Protein AF-A0A9J6A6A1-F1 (afdb_monomer)

Mean predicted aligned error: 19.45 Å

Foldseek 3Di:
DDDDDDDDDDDDDDDDDDDDDPPPPPQPPQQADQAPVPRDTRDYVVPDPDDDDDDPDDDDDDDDDPPPPPDPPDDDPDPDPPPDDDDPDPDDPPPVPVQQQQPEDEDQPDPAWEHQDPVQFPFKDFDPDFDWDQGPVRDIFTFGMFGWGWHDFPNDIDIGHGYTHTHPDRHTYDHQVSLVVVVWHWDDDPVGIDIGD

Radius of gyration: 28.69 Å; Cα contacts (8 Å, |Δi|>4): 244; chains: 1; bounding box: 65×90×51 Å

Secondary structure (DSSP, 8-state):
---PPP---------------------STTTTPBPTTT--BS--GGG-------SS----------------S--------------------------GGG-EEEESS-SS-EES-GGGEEEEEE--S--EEE-TT--EEE--EEEEEEEEETTEEEEEEEEEE-TT--SEEEEHHHHHHTT-EEEE-SS-EEEE-

Sequence (197 aa):
MVFEPGKLNEDDPEEGTNRRKATGNSSQGYKSIRCHRCGKLGHIQRYCRVKISKTNAACEDEQDDEPKWEHCFTTEDVEIKENATFELAPHKSHINCVDFKDEWIIDSGCTHHVTGDDSLFSVLRQHKGERVIVTADNSTYPVMKEGVVEIGINDTNIKLNDVYHVPGLKKNLVSVSQITNSGKYVLFGPDDVKVHG

Organism: Solanum commersonii (NCBI:txid4109)

pLDDT: mean 71.21, std 24.93, range [27.52, 98.25]

Solvent-accessible surface area (backbone atoms only — not comparable to full-atom values): 13362 Å² total; per-residue (Å²): 139,90,84,84,86,82,82,90,83,91,90,84,88,84,89,84,81,94,78,94,75,87,80,77,80,72,73,73,75,34,62,78,36,60,11,84,75,78,68,46,61,56,39,48,54,94,69,59,85,77,82,75,78,84,76,92,64,92,83,85,77,97,68,99,63,87,76,81,76,76,73,86,85,73,89,76,90,76,81,76,78,90,77,75,82,89,67,99,63,98,64,80,77,80,67,80,74,77,78,48,79,83,45,70,43,84,29,77,86,38,86,49,31,37,29,36,59,77,83,60,44,83,41,78,42,76,44,89,62,96,47,68,50,72,49,96,86,68,50,75,38,58,41,55,26,33,27,28,32,71,45,79,50,88,96,38,81,44,80,42,70,72,26,33,32,25,76,83,46,80,59,26,35,38,14,47,59,55,46,41,75,71,70,28,47,79,46,81,55,99,88,49,68,48,76,50,119

InterPro domains:
  IPR001878 Zinc finger, CCHC-type [PS50158] (34-49)
  IPR036875 Zinc finger, CCHC-type superfamily [SSF57756] (17-55)
  IPR054722 Retrovirus-related Pol polyprotein from transposon TNT 1-94-like, beta-barrel domain [PF22936] (104-183)

Structure (mmCIF, N/CA/C/O backbone):
data_AF-A0A9J6A6A1-F1
#
_entry.id   AF-A0A9J6A6A1-F1
#
loop_
_atom_site.group_PDB
_atom_site.id
_atom_site.type_symbol
_atom_site.label_atom_id
_atom_site.label_alt_id
_atom_site.label_comp_id
_atom_site.label_asym_id
_atom_site.label_entity_id
_atom_site.label_seq_id
_atom_site.pdbx_PDB_ins_code
_atom_site.Cartn_x
_atom_site.Cartn_y
_atom_site.Cartn_z
_atom_site.occupancy
_atom_site.B_iso_or_equiv
_atom_site.auth_seq_id
_atom_site.auth_comp_id
_atom_site.auth_asym_id
_atom_site.auth_atom_id
_atom_site.pdbx_PDB_model_num
ATOM 1 N N . MET A 1 1 ? -22.737 -62.626 5.513 1.00 36.78 1 MET A N 1
ATOM 2 C CA . MET A 1 1 ? -23.226 -63.336 4.313 1.00 36.78 1 MET A CA 1
ATOM 3 C C . MET A 1 1 ? -22.102 -63.326 3.301 1.00 36.78 1 MET A C 1
ATOM 5 O O . MET A 1 1 ? -21.466 -62.298 3.125 1.00 36.78 1 MET A O 1
ATOM 9 N N . VAL A 1 2 ? -21.794 -64.510 2.793 1.00 27.52 2 VAL A N 1
ATOM 10 C CA . VAL A 1 2 ? -20.629 -64.862 1.977 1.00 27.52 2 VAL A CA 1
ATOM 11 C C . VAL A 1 2 ? -20.883 -64.449 0.532 1.00 27.52 2 VAL A C 1
ATOM 13 O O . VAL A 1 2 ? -21.982 -64.718 0.070 1.00 27.52 2 VAL A O 1
ATOM 16 N N . PHE A 1 3 ? -19.890 -63.894 -0.168 1.00 29.20 3 PHE A N 1
ATOM 17 C CA . PHE A 1 3 ? -19.695 -64.116 -1.607 1.00 29.20 3 PHE A CA 1
ATOM 18 C C . PHE A 1 3 ? -18.202 -63.971 -1.942 1.00 29.20 3 PHE A C 1
ATOM 20 O O . PHE A 1 3 ? -17.646 -62.876 -1.891 1.00 29.20 3 PHE A O 1
ATOM 27 N N . GLU A 1 4 ? -17.565 -65.101 -2.249 1.00 30.95 4 GLU A N 1
ATOM 28 C CA . GLU A 1 4 ? -16.281 -65.183 -2.953 1.00 30.95 4 GLU A CA 1
ATOM 29 C C . GLU A 1 4 ? -16.511 -65.035 -4.470 1.00 30.95 4 GLU A C 1
ATOM 31 O O . GLU A 1 4 ? -17.514 -65.553 -4.973 1.00 30.95 4 GLU A O 1
ATOM 36 N N . PRO A 1 5 ? -15.595 -64.414 -5.232 1.00 37.41 5 PRO A N 1
ATOM 37 C CA . PRO A 1 5 ? -15.539 -64.561 -6.681 1.00 37.41 5 PRO A CA 1
ATOM 38 C C . PRO A 1 5 ? -14.559 -65.670 -7.101 1.00 37.41 5 PRO A C 1
ATOM 40 O O . PRO A 1 5 ? -13.429 -65.761 -6.620 1.00 37.41 5 PRO A O 1
ATOM 43 N N . GLY A 1 6 ? -15.014 -66.512 -8.031 1.00 32.81 6 GLY A N 1
ATOM 44 C CA . GLY A 1 6 ? -14.263 -67.620 -8.611 1.00 32.81 6 GLY A CA 1
ATOM 45 C C . GLY A 1 6 ? -13.357 -67.235 -9.790 1.00 32.81 6 GLY A C 1
ATOM 46 O O . GLY A 1 6 ? -13.758 -66.493 -10.676 1.00 32.81 6 GLY A O 1
ATOM 47 N N . LYS A 1 7 ? -12.158 -67.831 -9.744 1.00 34.47 7 LYS A N 1
ATOM 48 C CA . LYS A 1 7 ? -11.300 -68.453 -10.779 1.00 34.47 7 LYS A CA 1
ATOM 49 C C . LYS A 1 7 ? -10.951 -67.762 -12.119 1.00 34.47 7 LYS A C 1
ATOM 51 O O . LYS A 1 7 ? -11.787 -67.497 -12.972 1.00 34.47 7 LYS A O 1
ATOM 56 N N . LEU A 1 8 ? -9.622 -67.681 -12.255 1.00 30.41 8 LEU A N 1
ATOM 57 C CA . LEU A 1 8 ? -8.681 -67.654 -13.387 1.00 30.41 8 LEU A CA 1
ATOM 58 C C . LEU A 1 8 ? -9.033 -68.515 -14.620 1.00 30.41 8 LEU A C 1
ATOM 60 O O . LEU A 1 8 ? -9.599 -69.598 -14.469 1.00 30.41 8 LEU A O 1
ATOM 64 N N . ASN A 1 9 ? -8.603 -68.053 -15.805 1.00 31.33 9 ASN A N 1
ATOM 65 C CA . ASN A 1 9 ? -7.524 -68.631 -16.646 1.00 31.33 9 ASN A CA 1
ATOM 66 C C . ASN A 1 9 ? -7.238 -67.654 -17.817 1.00 31.33 9 ASN A C 1
ATOM 68 O O . ASN A 1 9 ? -8.180 -67.112 -18.387 1.00 31.33 9 ASN A O 1
ATOM 72 N N . GLU A 1 10 ? -6.015 -67.122 -17.927 1.00 36.53 10 GLU A N 1
ATOM 73 C CA . GLU A 1 10 ? -4.885 -67.569 -18.780 1.00 36.53 10 GLU A CA 1
ATOM 74 C C . GLU A 1 10 ? -5.080 -67.262 -20.271 1.00 36.53 10 GLU A C 1
ATOM 76 O O . GLU A 1 10 ? -5.926 -67.879 -20.900 1.00 36.53 10 GLU A O 1
ATOM 81 N N . ASP A 1 11 ? -4.289 -66.306 -20.785 1.00 32.03 11 ASP A N 1
ATOM 82 C CA . ASP A 1 11 ? -3.646 -66.320 -22.113 1.00 32.03 11 ASP A CA 1
ATOM 83 C C . ASP A 1 11 ? -2.677 -65.108 -22.229 1.00 32.03 11 ASP A C 1
ATOM 85 O O . ASP A 1 11 ? -3.091 -63.975 -22.463 1.00 32.03 11 ASP A O 1
ATOM 89 N N . ASP A 1 12 ? -1.379 -65.371 -22.040 1.00 32.62 12 ASP A N 1
ATOM 90 C CA . ASP A 1 12 ? -0.199 -64.615 -22.524 1.00 32.62 12 ASP A CA 1
ATOM 91 C C . ASP A 1 12 ? 0.599 -65.625 -23.389 1.00 32.62 12 ASP A C 1
ATOM 93 O O . ASP A 1 12 ? 0.512 -66.820 -23.076 1.00 32.62 12 ASP A O 1
ATOM 97 N N . PRO A 1 13 ? 1.373 -65.256 -24.442 1.00 46.53 13 PRO A N 1
ATOM 98 C CA . PRO A 1 13 ? 2.483 -64.278 -24.394 1.00 46.53 13 PRO A CA 1
ATOM 99 C C . PRO A 1 13 ? 2.599 -63.447 -25.719 1.00 46.53 13 PRO A C 1
ATOM 101 O O . PRO A 1 13 ? 1.728 -63.539 -26.574 1.00 46.53 13 PRO A O 1
ATOM 104 N N . GLU A 1 14 ? 3.563 -62.574 -26.045 1.00 37.09 14 GLU A N 1
ATOM 105 C CA . GLU A 1 14 ? 4.974 -62.402 -25.680 1.00 37.09 14 GLU A CA 1
ATOM 106 C C . GLU A 1 14 ? 5.483 -60.988 -26.105 1.00 37.09 14 GLU A C 1
ATOM 108 O O . GLU A 1 14 ? 4.817 -60.237 -26.817 1.00 37.09 14 GLU A O 1
ATOM 113 N N . GLU A 1 15 ? 6.686 -60.660 -25.632 1.00 33.69 15 GLU A N 1
ATOM 114 C CA . GLU A 1 15 ? 7.473 -59.414 -25.563 1.00 33.69 15 GLU A CA 1
ATOM 115 C C . GLU A 1 15 ? 7.519 -58.398 -26.732 1.00 33.69 15 GLU A C 1
ATOM 117 O O . GLU A 1 15 ? 7.531 -58.730 -27.915 1.00 33.69 15 GLU A O 1
ATOM 122 N N . GLY A 1 16 ? 7.749 -57.116 -26.380 1.00 30.62 16 GLY A N 1
ATOM 123 C CA . GLY A 1 16 ? 8.111 -56.082 -27.361 1.00 30.62 16 GLY A CA 1
ATOM 124 C C . GLY A 1 16 ? 8.437 -54.672 -26.836 1.00 30.62 16 GLY A C 1
ATOM 125 O O . GLY A 1 16 ? 7.789 -53.707 -27.210 1.00 30.62 16 GLY A O 1
ATOM 126 N N . THR A 1 17 ? 9.496 -54.534 -26.034 1.00 36.72 17 THR A N 1
ATOM 127 C CA . THR A 1 17 ? 10.365 -53.339 -25.871 1.00 36.72 17 THR A CA 1
ATOM 128 C C . THR A 1 17 ? 9.788 -51.952 -25.494 1.00 36.72 17 THR A C 1
ATOM 130 O O . THR A 1 17 ? 9.062 -51.266 -26.206 1.00 36.72 17 THR A O 1
ATOM 133 N N . ASN A 1 18 ? 10.320 -51.479 -24.372 1.00 44.78 18 ASN A N 1
ATOM 134 C CA . ASN A 1 18 ? 10.298 -50.148 -23.775 1.00 44.78 18 ASN A CA 1
ATOM 135 C C . ASN A 1 18 ? 10.573 -48.981 -24.765 1.00 44.78 18 ASN A C 1
ATOM 137 O O . ASN A 1 18 ? 11.674 -48.867 -25.310 1.00 44.78 18 ASN A O 1
ATOM 141 N N . ARG A 1 19 ? 9.637 -48.027 -24.916 1.00 39.09 19 ARG A N 1
ATOM 142 C CA . ARG A 1 19 ? 9.962 -46.658 -25.370 1.00 39.09 19 ARG A CA 1
ATOM 143 C C . ARG A 1 19 ? 8.984 -45.614 -24.825 1.00 39.09 19 ARG A C 1
ATOM 145 O O . ARG A 1 19 ? 7.819 -45.542 -25.200 1.00 39.09 19 ARG A O 1
ATOM 152 N N . ARG A 1 20 ? 9.517 -44.757 -23.953 1.00 51.25 20 ARG A N 1
ATOM 153 C CA . ARG A 1 20 ? 8.885 -43.555 -23.394 1.00 51.25 20 ARG A CA 1
ATOM 154 C C . ARG A 1 20 ? 8.350 -42.641 -24.504 1.00 51.25 20 ARG A C 1
ATOM 156 O O . ARG A 1 20 ? 9.150 -42.117 -25.273 1.00 51.25 20 ARG A O 1
ATOM 163 N N . LYS A 1 21 ? 7.045 -42.353 -24.508 1.00 37.38 21 LYS A N 1
ATOM 164 C CA . LYS A 1 21 ? 6.470 -41.096 -25.024 1.00 37.38 21 LYS A CA 1
ATOM 165 C C . LYS A 1 21 ? 5.221 -40.741 -24.216 1.00 37.38 21 LYS A C 1
ATOM 167 O O . LYS A 1 21 ? 4.108 -41.098 -24.577 1.00 37.38 21 LYS A O 1
ATOM 172 N N . ALA A 1 22 ? 5.416 -40.008 -23.122 1.00 34.69 22 ALA A N 1
ATOM 173 C CA . ALA A 1 22 ? 4.333 -39.265 -22.495 1.00 34.69 22 ALA A CA 1
ATOM 174 C C . ALA A 1 22 ? 3.996 -38.065 -23.395 1.00 34.69 22 ALA A C 1
ATOM 176 O O . ALA A 1 22 ? 4.531 -36.972 -23.234 1.00 34.69 22 ALA A O 1
ATOM 177 N N . THR A 1 23 ? 3.138 -38.272 -24.392 1.00 42.00 23 THR A N 1
ATOM 178 C CA . THR A 1 23 ? 2.454 -37.175 -25.085 1.00 42.00 23 THR A CA 1
ATOM 179 C C . THR A 1 23 ? 1.315 -36.692 -24.193 1.00 42.00 23 THR A C 1
ATOM 181 O O . THR A 1 23 ? 0.159 -37.075 -24.364 1.00 42.00 23 THR A O 1
ATOM 184 N N . GLY A 1 24 ? 1.663 -35.881 -23.194 1.00 36.88 24 GLY A N 1
ATOM 185 C CA . GLY A 1 24 ? 0.707 -35.153 -22.366 1.00 36.88 24 GLY A CA 1
ATOM 186 C C . GLY A 1 24 ? 0.078 -34.027 -23.178 1.00 36.88 24 GLY A C 1
ATOM 187 O O . GLY A 1 24 ? 0.638 -32.943 -23.300 1.00 36.88 24 GLY A O 1
ATOM 188 N N . ASN A 1 25 ? -1.079 -34.311 -23.764 1.00 46.69 25 ASN A N 1
ATOM 189 C CA . ASN A 1 25 ? -1.920 -33.369 -24.487 1.00 46.69 25 ASN A CA 1
ATOM 190 C C . ASN A 1 25 ? -2.568 -32.387 -23.485 1.00 46.69 25 ASN A C 1
ATOM 192 O O . ASN A 1 25 ? -3.708 -32.572 -23.073 1.00 46.69 25 ASN A O 1
ATOM 196 N N . SER A 1 26 ? -1.847 -31.348 -23.054 1.00 47.69 26 SER A N 1
ATOM 197 C CA . SER A 1 26 ? -2.361 -30.301 -22.151 1.00 47.69 26 SER A CA 1
ATOM 198 C C . SER A 1 26 ? -3.089 -29.184 -22.911 1.00 47.69 26 SER A C 1
ATOM 200 O O . SER A 1 26 ? -2.917 -27.996 -22.655 1.00 47.69 26 SER A O 1
ATOM 202 N N . SER A 1 27 ? -3.947 -29.545 -23.865 1.00 54.75 27 SER A N 1
ATOM 203 C CA . SER A 1 27 ? -4.715 -28.576 -24.657 1.00 54.75 27 SER A CA 1
ATOM 204 C C . SER A 1 27 ? -5.963 -28.036 -23.940 1.00 54.75 27 SER A C 1
ATOM 206 O O . SER A 1 27 ? -6.652 -27.173 -24.483 1.00 54.75 27 SER A O 1
ATOM 208 N N . GLN A 1 28 ? -6.259 -28.478 -22.710 1.00 56.38 28 GLN A N 1
ATOM 209 C CA . GLN A 1 28 ? -7.418 -27.991 -21.949 1.00 56.38 28 GLN A CA 1
ATOM 210 C C . GLN A 1 28 ? -7.167 -26.645 -21.237 1.00 56.38 28 GLN A C 1
ATOM 212 O O . GLN A 1 28 ? -8.085 -25.834 -21.159 1.00 56.38 28 GLN A O 1
ATOM 217 N N . GLY A 1 29 ? -5.945 -26.377 -20.755 1.00 54.41 29 GLY A N 1
ATOM 218 C CA . GLY A 1 29 ? -5.655 -25.224 -19.880 1.00 54.41 29 GLY A CA 1
ATOM 219 C C . GLY A 1 29 ? -5.548 -23.870 -20.591 1.00 54.41 29 GLY A C 1
ATOM 220 O O . GLY A 1 29 ? -5.776 -22.827 -19.989 1.00 54.41 29 GLY A O 1
ATOM 221 N N . TYR A 1 30 ? -5.252 -23.870 -21.892 1.00 59.34 30 TYR A N 1
ATOM 222 C CA . TYR A 1 30 ? -5.059 -22.635 -22.659 1.00 59.34 30 TYR A CA 1
ATOM 223 C C . TYR A 1 30 ? -6.362 -22.088 -23.259 1.00 59.34 30 TYR A C 1
ATOM 225 O O . TYR A 1 30 ? -6.386 -20.961 -23.740 1.00 59.34 30 TYR A O 1
ATOM 233 N N . LYS A 1 31 ? -7.467 -22.844 -23.244 1.00 65.94 31 LYS A N 1
ATOM 234 C CA . LYS A 1 31 ? -8.703 -22.446 -23.947 1.00 65.94 31 LYS A CA 1
ATOM 235 C C . LYS A 1 31 ? -9.342 -21.173 -23.378 1.00 65.94 31 LYS A C 1
ATOM 237 O O . LYS A 1 31 ? -9.974 -20.442 -24.134 1.00 65.94 31 LYS A O 1
ATOM 242 N N . SER A 1 32 ? -9.150 -20.887 -22.089 1.00 76.06 32 SER A N 1
ATOM 243 C CA . SER A 1 32 ? -9.686 -19.698 -21.410 1.00 76.06 32 SER A CA 1
ATOM 244 C C . SER A 1 32 ? -8.658 -18.589 -21.173 1.00 76.06 32 SER A C 1
ATOM 246 O O . SER A 1 32 ? -9.044 -17.497 -20.759 1.00 76.06 32 SER A O 1
ATOM 248 N N . ILE A 1 33 ? -7.365 -18.819 -21.437 1.00 84.69 33 ILE A N 1
ATOM 249 C CA . ILE A 1 33 ? -6.345 -17.798 -21.178 1.00 84.69 33 ILE A CA 1
ATOM 250 C C . ILE A 1 33 ? -6.383 -16.728 -22.267 1.00 84.69 33 ILE A C 1
ATOM 252 O O . ILE A 1 33 ? -6.229 -17.027 -23.453 1.00 84.69 33 ILE A O 1
ATOM 256 N N . ARG A 1 34 ? -6.610 -15.477 -21.860 1.00 90.44 34 ARG A N 1
ATOM 257 C CA . ARG A 1 34 ? -6.600 -14.310 -22.744 1.00 90.44 34 ARG A CA 1
ATOM 258 C C . ARG A 1 34 ? -5.171 -13.811 -22.908 1.00 90.44 34 ARG A C 1
ATOM 260 O O . ARG A 1 34 ? -4.493 -13.519 -21.932 1.00 90.44 34 ARG A O 1
ATOM 267 N N . CYS A 1 35 ? -4.716 -13.669 -24.145 1.00 88.38 35 CYS A N 1
ATOM 268 C CA . CYS A 1 35 ? -3.420 -13.082 -24.445 1.00 88.38 35 CYS A CA 1
ATOM 269 C C . CYS A 1 35 ? -3.417 -11.588 -24.103 1.00 88.38 35 CYS A C 1
ATOM 271 O O . CYS A 1 35 ? -4.171 -10.822 -24.699 1.00 88.38 35 CYS A O 1
ATOM 273 N N . HIS A 1 36 ? -2.520 -11.152 -23.217 1.00 89.94 36 HIS A N 1
ATOM 274 C CA . HIS A 1 36 ? -2.407 -9.738 -22.832 1.00 89.94 36 HIS A CA 1
ATOM 275 C C . HIS A 1 36 ? -1.859 -8.849 -23.965 1.00 89.94 36 HIS A C 1
ATOM 277 O O . HIS A 1 36 ? -1.995 -7.635 -23.911 1.00 89.94 36 HIS A O 1
ATOM 283 N N . ARG A 1 37 ? -1.287 -9.448 -25.026 1.00 85.06 37 ARG A N 1
ATOM 284 C CA . ARG A 1 37 ? -0.803 -8.718 -26.211 1.00 85.06 37 ARG A CA 1
ATOM 285 C C . ARG A 1 37 ? -1.888 -8.472 -27.262 1.00 85.06 37 ARG A C 1
ATOM 287 O O . ARG A 1 37 ? -1.921 -7.398 -27.839 1.00 85.06 37 ARG A O 1
ATOM 294 N N . CYS A 1 38 ? -2.722 -9.469 -27.580 1.00 87.94 38 CYS A N 1
ATOM 295 C CA . CYS A 1 38 ? -3.691 -9.366 -28.689 1.00 87.94 38 CYS A CA 1
ATOM 296 C C . CYS A 1 38 ? -5.160 -9.569 -28.293 1.00 87.94 38 CYS A C 1
ATOM 298 O O . CYS A 1 38 ? -6.031 -9.544 -29.158 1.00 87.94 38 CYS A O 1
ATOM 300 N N . GLY A 1 39 ? -5.446 -9.852 -27.021 1.00 84.06 39 GLY A N 1
ATOM 301 C CA . GLY A 1 39 ? -6.801 -10.068 -26.513 1.00 84.06 39 GLY A CA 1
ATOM 302 C C . GLY A 1 39 ? -7.464 -11.392 -26.918 1.00 84.06 39 GLY A C 1
ATOM 303 O O . GLY A 1 39 ? -8.558 -11.681 -26.438 1.00 84.06 39 GLY A O 1
ATOM 304 N N . LYS A 1 40 ? -6.835 -12.224 -27.762 1.00 87.94 40 LYS A N 1
ATOM 305 C CA . LYS A 1 40 ? -7.387 -13.527 -28.182 1.00 87.94 40 LYS A CA 1
ATOM 306 C C . LYS A 1 40 ? -7.134 -14.620 -27.140 1.00 87.94 40 LYS A C 1
ATOM 308 O O . LYS A 1 40 ? -6.122 -14.593 -26.442 1.00 87.94 40 LYS A O 1
ATOM 313 N N . LEU A 1 41 ? -8.043 -15.592 -27.071 1.00 88.69 41 LEU A N 1
ATOM 314 C CA . LEU A 1 41 ? -7.915 -16.772 -26.212 1.00 88.69 41 LEU A CA 1
ATOM 315 C C . LEU A 1 41 ? -6.952 -17.814 -26.816 1.00 88.69 41 LEU A C 1
ATOM 317 O O . LEU A 1 41 ? -6.612 -17.740 -28.001 1.00 88.69 41 LEU A O 1
ATOM 321 N N . GLY A 1 42 ? -6.518 -18.800 -26.029 1.00 85.38 42 GLY A N 1
ATOM 322 C CA . GLY A 1 42 ? -5.761 -19.954 -26.539 1.00 85.38 42 GLY A CA 1
ATOM 323 C C . GLY A 1 42 ? -4.240 -19.852 -26.413 1.00 85.38 42 GLY A C 1
ATOM 324 O O . GLY A 1 42 ? -3.550 -20.816 -26.732 1.00 85.38 42 GLY A O 1
ATOM 325 N N . HIS A 1 43 ? -3.699 -18.706 -25.987 1.00 89.81 43 HIS A N 1
ATOM 326 C CA . HIS A 1 43 ? -2.256 -18.486 -25.851 1.00 89.81 43 HIS A CA 1
ATOM 327 C C . HIS A 1 43 ? -1.940 -17.307 -24.919 1.00 89.81 43 HIS A C 1
ATOM 329 O O . HIS A 1 43 ? -2.762 -16.417 -24.718 1.00 89.81 43 HIS A O 1
ATOM 335 N N . ILE A 1 44 ? -0.716 -17.274 -24.389 1.00 88.12 44 ILE A N 1
ATOM 336 C CA . ILE A 1 44 ? -0.184 -16.147 -23.607 1.00 88.12 44 ILE A CA 1
ATOM 337 C C . ILE A 1 44 ? 0.676 -15.223 -24.472 1.00 88.12 44 ILE A C 1
ATOM 339 O O . ILE A 1 44 ? 1.082 -15.586 -25.575 1.00 88.12 44 ILE A O 1
ATOM 343 N N . GLN A 1 45 ? 1.014 -14.044 -23.946 1.00 87.31 45 GLN A N 1
ATOM 344 C CA . GLN A 1 45 ? 1.807 -13.015 -24.632 1.00 87.31 45 GLN A CA 1
ATOM 345 C C . GLN A 1 45 ? 3.108 -13.542 -25.256 1.00 87.31 45 GLN A C 1
ATOM 347 O O . GLN A 1 45 ? 3.412 -13.179 -26.392 1.00 87.31 45 GLN A O 1
ATOM 352 N N . ARG A 1 46 ? 3.823 -14.449 -24.573 1.00 85.94 46 ARG A N 1
ATOM 353 C CA . ARG A 1 46 ? 5.059 -15.077 -25.080 1.00 85.94 46 ARG A CA 1
ATOM 354 C C . ARG A 1 46 ? 4.857 -15.879 -26.375 1.00 85.94 46 ARG A C 1
ATOM 356 O O . ARG A 1 46 ? 5.791 -16.010 -27.155 1.00 85.94 46 ARG A O 1
ATOM 363 N N . TYR A 1 47 ? 3.648 -16.381 -26.626 1.00 85.50 47 TYR A N 1
ATOM 364 C CA . TYR A 1 47 ? 3.312 -17.202 -27.797 1.00 85.50 47 TYR A CA 1
ATOM 365 C C . TYR A 1 47 ? 2.393 -16.479 -28.796 1.00 85.50 47 TYR A C 1
ATOM 367 O O . TYR A 1 47 ? 1.792 -17.109 -29.668 1.00 85.50 47 TYR A O 1
ATOM 375 N N . CYS A 1 48 ? 2.258 -15.155 -28.682 1.00 86.19 48 CYS A N 1
ATOM 376 C CA . CYS A 1 48 ? 1.414 -14.364 -29.571 1.00 86.19 48 CYS A CA 1
ATOM 377 C C . CYS A 1 48 ? 2.061 -14.180 -30.951 1.00 86.19 48 CYS A C 1
ATOM 379 O O . CYS A 1 48 ? 3.144 -13.610 -31.066 1.00 86.19 48 CYS A O 1
ATOM 381 N N . ARG A 1 49 ? 1.364 -14.622 -32.007 1.00 85.75 49 ARG A N 1
ATOM 382 C CA . ARG A 1 49 ? 1.822 -14.533 -33.409 1.00 85.75 49 ARG A CA 1
ATOM 383 C C . ARG A 1 49 ? 1.410 -13.240 -34.124 1.00 85.75 49 ARG A C 1
ATOM 385 O O . ARG A 1 49 ? 1.761 -13.052 -35.285 1.00 85.75 49 ARG A O 1
ATOM 392 N N . VAL A 1 50 ? 0.649 -12.364 -33.464 1.00 84.94 50 VAL A N 1
ATOM 393 C CA . VAL A 1 50 ? 0.243 -11.074 -34.040 1.00 84.94 50 VAL A CA 1
ATOM 394 C C . VAL A 1 50 ? 1.434 -10.117 -34.010 1.00 84.94 50 VAL A C 1
ATOM 396 O O . VAL A 1 50 ? 1.958 -9.810 -32.938 1.00 84.94 50 VAL A O 1
ATOM 399 N N . LYS A 1 51 ? 1.833 -9.628 -35.188 1.00 76.12 51 LYS A N 1
ATOM 400 C CA . LYS A 1 51 ? 2.724 -8.474 -35.340 1.00 76.12 51 LYS A CA 1
ATOM 401 C C . LYS A 1 51 ? 1.854 -7.217 -35.293 1.00 76.12 51 LYS A C 1
ATOM 403 O O . LYS A 1 51 ? 1.137 -6.945 -36.249 1.00 76.12 51 LYS A O 1
ATOM 408 N N . ILE A 1 52 ? 1.849 -6.507 -34.169 1.00 63.41 52 ILE A N 1
ATOM 409 C CA . ILE A 1 52 ? 1.191 -5.197 -34.072 1.00 63.41 52 ILE A CA 1
ATOM 410 C C . ILE A 1 52 ? 2.193 -4.170 -34.610 1.00 63.41 52 ILE A C 1
ATOM 412 O O . ILE A 1 52 ? 3.347 -4.159 -34.182 1.00 63.41 52 ILE A O 1
ATOM 416 N N . SER A 1 53 ? 1.784 -3.360 -35.587 1.00 52.00 53 SER A N 1
ATOM 417 C CA . SER A 1 53 ? 2.565 -2.217 -36.066 1.00 52.00 53 SER A CA 1
ATOM 418 C C . SER A 1 53 ? 2.792 -1.253 -34.904 1.00 52.00 53 SER A C 1
ATOM 420 O O . SER A 1 53 ? 1.827 -0.890 -34.236 1.00 52.00 53 SER A O 1
ATOM 422 N N . LYS A 1 54 ? 4.053 -0.880 -34.648 1.00 49.53 54 LYS A N 1
ATOM 423 C CA . LYS A 1 54 ? 4.457 -0.018 -33.530 1.00 49.53 54 LYS A CA 1
ATOM 424 C C . LYS A 1 54 ? 3.608 1.263 -33.506 1.00 49.53 54 LYS A C 1
ATOM 426 O O . LYS A 1 54 ? 3.842 2.177 -34.286 1.00 49.53 54 LYS A O 1
ATOM 431 N N . THR A 1 55 ? 2.651 1.344 -32.590 1.00 44.66 55 THR A N 1
ATOM 432 C CA . THR A 1 55 ? 2.153 2.618 -32.071 1.00 44.66 55 THR A CA 1
ATOM 433 C C . THR A 1 55 ? 2.601 2.688 -30.618 1.00 44.66 55 THR A C 1
ATOM 435 O O . THR A 1 55 ? 2.164 1.885 -29.797 1.00 44.66 55 THR A O 1
ATOM 438 N N . ASN A 1 56 ? 3.545 3.595 -30.367 1.00 52.28 56 ASN A N 1
ATOM 439 C CA . ASN A 1 56 ? 4.120 4.011 -29.083 1.00 52.28 56 ASN A CA 1
ATOM 440 C C . ASN A 1 56 ? 4.629 2.904 -28.143 1.00 52.28 56 ASN A C 1
ATOM 442 O O . ASN A 1 56 ? 4.448 2.978 -26.933 1.00 52.28 56 ASN A O 1
ATOM 446 N N . ALA A 1 57 ? 5.340 1.919 -28.693 1.00 42.25 57 ALA A N 1
ATOM 447 C CA . ALA A 1 57 ? 6.274 1.098 -27.924 1.00 42.25 57 ALA A CA 1
ATOM 448 C C . ALA A 1 57 ? 7.695 1.392 -28.421 1.00 42.25 57 ALA A C 1
ATOM 450 O O . ALA A 1 57 ? 8.052 1.004 -29.538 1.00 42.25 57 ALA A O 1
ATOM 451 N N . ALA A 1 58 ? 8.480 2.109 -27.615 1.00 38.84 58 ALA A N 1
ATOM 452 C CA . ALA A 1 58 ? 9.905 2.283 -27.856 1.00 38.84 58 ALA A CA 1
ATOM 453 C C . ALA A 1 58 ? 10.594 0.911 -27.781 1.00 38.84 58 ALA A C 1
ATOM 455 O O . ALA A 1 58 ? 10.420 0.166 -26.819 1.00 38.84 58 ALA A O 1
ATOM 456 N N . CYS A 1 59 ? 11.315 0.558 -28.839 1.00 44.78 59 CYS A N 1
ATOM 457 C CA . CYS A 1 59 ? 12.294 -0.522 -28.843 1.00 44.78 59 CYS A CA 1
ATOM 458 C C . CYS A 1 59 ? 13.332 -0.221 -29.923 1.00 44.78 59 CYS A C 1
ATOM 460 O O . CYS A 1 59 ? 12.986 -0.219 -31.110 1.00 44.78 59 CYS A O 1
ATOM 462 N N . GLU A 1 60 ? 14.551 0.018 -29.454 1.00 42.94 60 GLU A N 1
ATOM 463 C CA . GLU A 1 60 ? 15.874 -0.048 -30.093 1.00 42.94 60 GLU A CA 1
ATOM 464 C C . GLU A 1 60 ? 16.825 -0.306 -28.907 1.00 42.94 60 GLU A C 1
ATOM 466 O O . GLU A 1 60 ? 16.554 0.200 -27.819 1.00 42.94 60 GLU A O 1
ATOM 471 N N . ASP A 1 61 ? 17.907 -1.065 -28.933 1.00 38.38 61 ASP A N 1
ATOM 472 C CA . ASP A 1 61 ? 18.485 -2.106 -29.783 1.00 38.38 61 ASP A CA 1
ATOM 473 C C . ASP A 1 61 ? 19.405 -2.888 -28.813 1.00 38.38 61 ASP A C 1
ATOM 475 O O . ASP A 1 61 ? 19.814 -2.350 -27.780 1.00 38.38 61 ASP A O 1
ATOM 479 N N . GLU A 1 62 ? 19.713 -4.157 -29.086 1.00 48.28 62 GLU A N 1
ATOM 480 C CA . GLU A 1 62 ? 20.621 -4.932 -28.228 1.00 48.28 62 GLU A CA 1
ATOM 481 C C . GLU A 1 62 ? 22.068 -4.419 -28.347 1.00 48.28 62 GLU A C 1
ATOM 483 O O . GLU A 1 62 ? 22.720 -4.587 -29.380 1.00 48.28 62 GLU A O 1
ATOM 488 N N . GLN A 1 63 ? 22.577 -3.835 -27.262 1.00 38.97 63 GLN A N 1
ATOM 489 C CA . GLN A 1 63 ? 23.991 -3.877 -26.895 1.00 38.97 63 GLN A CA 1
ATOM 490 C C . GLN A 1 63 ? 24.098 -4.541 -25.521 1.00 38.97 63 GLN A C 1
ATOM 492 O O . GLN A 1 63 ? 23.420 -4.140 -24.576 1.00 38.97 63 GLN A O 1
ATOM 497 N N . ASP A 1 64 ? 24.910 -5.599 -25.467 1.00 41.56 64 ASP A N 1
ATOM 498 C CA . ASP A 1 64 ? 25.313 -6.311 -24.256 1.00 41.56 64 ASP A CA 1
ATOM 499 C C . ASP A 1 64 ? 26.077 -5.357 -23.327 1.00 41.56 64 ASP A C 1
ATOM 501 O O . ASP A 1 64 ? 27.298 -5.256 -23.388 1.00 41.56 64 ASP A O 1
ATOM 505 N N . ASP A 1 65 ? 25.347 -4.688 -22.447 1.00 39.22 65 ASP A N 1
ATOM 506 C CA . ASP A 1 65 ? 25.854 -4.207 -21.171 1.00 39.22 65 ASP A CA 1
ATOM 507 C C . ASP A 1 65 ? 24.883 -4.727 -20.116 1.00 39.22 65 ASP A C 1
ATOM 509 O O . ASP A 1 65 ? 23.714 -4.342 -20.091 1.00 39.22 65 ASP A O 1
ATOM 513 N N . GLU A 1 66 ? 25.340 -5.672 -19.292 1.00 43.62 66 GLU A N 1
ATOM 514 C CA . GLU A 1 66 ? 24.547 -6.255 -18.213 1.00 43.62 66 GLU A CA 1
ATOM 515 C C . GLU A 1 66 ? 24.073 -5.117 -17.288 1.00 43.62 66 GLU A C 1
ATOM 517 O O . GLU A 1 66 ? 24.893 -4.510 -16.588 1.00 43.62 66 GLU A O 1
ATOM 522 N N . PRO A 1 67 ? 22.772 -4.769 -17.273 1.00 42.50 67 PRO A N 1
ATOM 523 C CA . PRO A 1 67 ? 22.316 -3.683 -16.439 1.00 42.50 67 PRO A CA 1
ATOM 524 C C . PRO A 1 67 ? 22.289 -4.221 -15.016 1.00 42.50 67 PRO A C 1
ATOM 526 O O . PRO A 1 67 ? 21.444 -5.040 -14.644 1.00 42.50 67 PRO A O 1
ATOM 529 N N . LYS A 1 68 ? 23.246 -3.765 -14.210 1.00 40.56 68 LYS A N 1
ATOM 530 C CA . LYS A 1 68 ? 23.266 -3.983 -12.770 1.00 40.56 68 LYS A CA 1
ATOM 531 C C . LYS A 1 68 ? 22.092 -3.207 -12.178 1.00 40.56 68 LYS A C 1
ATOM 533 O O . LYS A 1 68 ? 22.210 -2.043 -11.812 1.00 40.56 68 LYS A O 1
ATOM 538 N N . TRP A 1 69 ? 20.924 -3.843 -12.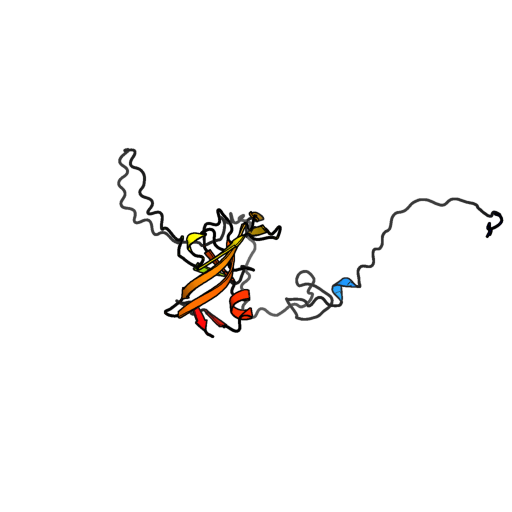196 1.00 34.72 69 TRP A N 1
ATOM 539 C CA . TRP A 1 69 ? 19.691 -3.311 -11.644 1.00 34.72 69 TRP A CA 1
ATOM 540 C C . TRP A 1 69 ? 19.882 -3.232 -10.124 1.00 34.72 69 TRP A C 1
ATOM 542 O O . TRP A 1 69 ? 19.766 -4.202 -9.378 1.00 34.72 69 TRP A O 1
ATOM 552 N N . GLU A 1 70 ? 20.323 -2.082 -9.641 1.00 37.16 70 GLU A N 1
ATOM 553 C CA . GLU A 1 70 ? 20.409 -1.863 -8.208 1.00 37.16 70 GLU A CA 1
ATOM 554 C C . GLU A 1 70 ? 18.971 -1.631 -7.726 1.00 37.16 70 GLU A C 1
ATOM 556 O O . GLU A 1 70 ? 18.402 -0.563 -7.925 1.00 37.16 70 GLU A O 1
ATOM 561 N N . HIS A 1 71 ? 18.353 -2.704 -7.216 1.00 44.31 71 HIS A N 1
ATOM 562 C CA . HIS A 1 71 ? 17.158 -2.747 -6.365 1.00 44.31 71 HIS A CA 1
ATOM 563 C C . HIS A 1 71 ? 16.189 -1.568 -6.522 1.00 44.31 71 HIS A C 1
ATOM 565 O O . HIS A 1 71 ? 16.179 -0.637 -5.715 1.00 44.31 71 HIS A O 1
ATOM 571 N N . CYS A 1 72 ? 15.311 -1.619 -7.523 1.00 40.00 72 CYS A N 1
ATOM 572 C CA . CYS A 1 72 ? 14.247 -0.630 -7.625 1.00 40.00 72 CYS A CA 1
ATOM 573 C C . CYS A 1 72 ? 13.269 -0.736 -6.441 1.00 40.00 72 CYS A C 1
ATOM 575 O O . CYS A 1 72 ? 12.501 -1.690 -6.303 1.00 40.00 72 CYS A O 1
ATOM 577 N N . PHE A 1 73 ? 13.298 0.309 -5.614 1.00 44.34 73 PHE A N 1
ATOM 578 C CA . PHE A 1 73 ? 12.172 0.743 -4.789 1.00 44.34 73 PHE A CA 1
ATOM 579 C C . PHE A 1 73 ? 11.926 2.256 -4.916 1.00 44.34 73 PHE A C 1
ATOM 581 O O . PHE A 1 73 ? 10.776 2.663 -4.876 1.00 44.34 73 PHE A O 1
ATOM 588 N N . THR A 1 74 ? 12.966 3.055 -5.182 1.00 40.44 74 THR A N 1
ATOM 589 C CA . THR A 1 74 ? 12.956 4.404 -5.786 1.00 40.44 74 THR A CA 1
ATOM 590 C C . THR A 1 74 ? 14.393 4.713 -6.241 1.00 40.44 74 THR A C 1
ATOM 592 O O . THR A 1 74 ? 15.335 4.306 -5.564 1.00 40.44 74 THR A O 1
ATOM 595 N N . THR A 1 75 ? 14.597 5.394 -7.373 1.00 37.78 75 THR A N 1
ATOM 596 C CA . THR A 1 75 ? 15.876 6.066 -7.675 1.00 37.78 75 THR A CA 1
ATOM 597 C C . THR A 1 75 ? 15.725 7.518 -7.247 1.00 37.78 75 THR A C 1
ATOM 599 O O . THR A 1 75 ? 14.914 8.238 -7.823 1.00 37.78 75 THR A O 1
ATOM 602 N N . GLU A 1 76 ? 16.447 7.935 -6.214 1.00 48.62 76 GLU A N 1
ATOM 603 C CA . GLU A 1 76 ? 16.518 9.342 -5.818 1.00 48.62 76 GLU A CA 1
ATOM 604 C C . GLU A 1 76 ? 17.833 9.920 -6.355 1.00 48.62 76 GLU A C 1
ATOM 606 O O . GLU A 1 76 ? 18.912 9.450 -5.989 1.00 48.62 76 GLU A O 1
ATOM 611 N N . ASP A 1 77 ? 17.747 10.931 -7.224 1.00 46.44 77 ASP A N 1
ATOM 612 C CA . ASP A 1 77 ? 18.904 11.722 -7.647 1.00 46.44 77 ASP A CA 1
ATOM 613 C C . ASP A 1 77 ? 19.300 12.659 -6.498 1.00 46.44 77 ASP A C 1
ATOM 615 O O . ASP A 1 77 ? 18.765 13.757 -6.333 1.00 46.44 77 ASP A O 1
ATOM 619 N N . VAL A 1 78 ? 20.230 12.218 -5.652 1.00 49.31 78 VAL A N 1
ATOM 620 C CA . VAL A 1 78 ? 20.844 13.090 -4.646 1.00 49.31 78 VAL A CA 1
ATOM 621 C C . VAL A 1 78 ? 21.936 13.909 -5.333 1.00 49.31 78 VAL A C 1
ATOM 623 O O . VAL A 1 78 ? 23.032 13.407 -5.578 1.00 49.31 78 VAL A O 1
ATOM 626 N N . GLU A 1 79 ? 21.672 15.186 -5.624 1.00 42.25 79 GLU A N 1
ATOM 627 C CA . GLU A 1 79 ? 22.730 16.127 -6.008 1.00 42.25 79 GLU A CA 1
ATOM 628 C C . GLU A 1 79 ? 23.698 16.322 -4.830 1.00 42.25 79 GLU A C 1
ATOM 630 O O . GLU A 1 79 ? 23.432 17.060 -3.875 1.00 42.25 79 GLU A O 1
ATOM 635 N N . ILE A 1 80 ? 24.859 15.670 -4.894 1.00 44.81 80 ILE A N 1
ATOM 636 C CA . ILE A 1 80 ? 25.974 15.971 -3.998 1.00 44.81 80 ILE A CA 1
ATOM 637 C C . ILE A 1 80 ? 26.559 17.312 -4.446 1.00 44.81 80 ILE A C 1
ATOM 639 O O . ILE A 1 80 ? 27.256 17.395 -5.454 1.00 44.81 80 ILE A O 1
ATOM 643 N N . LYS A 1 81 ? 26.300 18.382 -3.689 1.00 36.91 81 LYS A N 1
ATOM 644 C CA . LYS A 1 81 ? 27.061 19.629 -3.835 1.00 36.91 81 LYS A CA 1
ATOM 645 C C . LYS A 1 81 ? 28.500 19.354 -3.391 1.00 36.91 81 LYS A C 1
ATOM 647 O O . LYS A 1 81 ? 28.761 19.188 -2.198 1.00 36.91 81 LYS A O 1
ATOM 652 N N . GLU A 1 82 ? 29.419 19.239 -4.349 1.00 49.44 82 GLU A N 1
ATOM 653 C CA . GLU A 1 82 ? 30.857 19.089 -4.104 1.00 49.44 82 GLU A CA 1
ATOM 654 C C . GLU A 1 82 ? 31.420 20.340 -3.412 1.00 49.44 82 GLU A C 1
ATOM 656 O O . GLU A 1 82 ? 31.935 21.268 -4.031 1.00 49.44 82 GLU A O 1
ATOM 661 N N . ASN A 1 83 ? 31.330 20.373 -2.086 1.00 47.03 83 ASN A N 1
ATOM 662 C CA . ASN A 1 83 ? 32.014 21.355 -1.250 1.00 47.03 83 ASN A CA 1
ATOM 663 C C . ASN A 1 83 ? 32.531 20.685 0.029 1.00 47.03 83 AS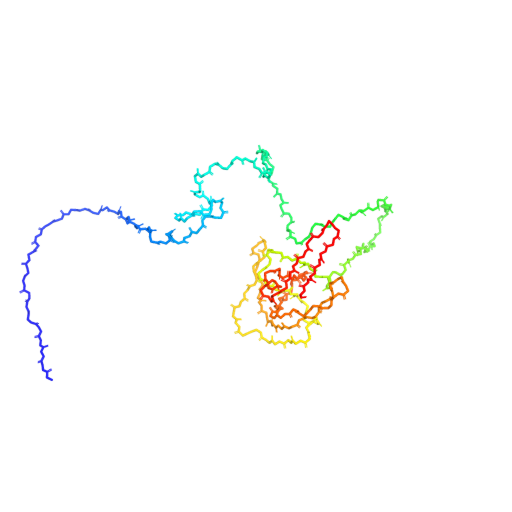N A C 1
ATOM 665 O O . ASN A 1 83 ? 32.363 21.217 1.123 1.00 47.03 83 ASN A O 1
ATOM 669 N N . ALA A 1 84 ? 33.121 19.496 -0.082 1.00 41.00 84 ALA A N 1
ATOM 670 C CA . ALA A 1 84 ? 33.787 18.849 1.041 1.00 41.00 84 ALA A CA 1
ATOM 671 C C . ALA A 1 84 ? 35.279 18.732 0.731 1.00 41.00 84 ALA A C 1
ATOM 673 O O . ALA A 1 84 ? 35.737 17.787 0.093 1.00 41.00 84 ALA A O 1
ATOM 674 N N . THR A 1 85 ? 36.034 19.737 1.171 1.00 39.00 85 THR A N 1
ATOM 675 C CA . THR A 1 85 ? 37.491 19.682 1.273 1.00 39.00 85 THR A CA 1
ATOM 676 C C . THR A 1 85 ? 37.865 18.429 2.068 1.00 39.00 85 THR A C 1
ATOM 678 O O . THR A 1 85 ? 37.436 18.263 3.210 1.00 39.00 85 THR A O 1
ATOM 681 N N . PHE A 1 86 ? 38.618 17.523 1.447 1.00 46.78 86 PHE A N 1
ATOM 682 C CA . PHE A 1 86 ? 39.055 16.269 2.054 1.00 46.78 86 PHE A CA 1
ATOM 683 C C . PHE A 1 86 ? 40.156 16.552 3.085 1.00 46.78 86 PHE A C 1
ATOM 685 O O . PHE A 1 86 ? 41.343 16.506 2.771 1.00 46.78 86 PHE A O 1
ATOM 692 N N . GLU A 1 87 ? 39.769 16.868 4.319 1.00 35.78 87 GLU A N 1
ATOM 693 C CA . GLU A 1 87 ? 40.659 16.727 5.469 1.00 35.78 87 GLU A CA 1
ATOM 694 C C . GLU A 1 87 ? 40.400 15.386 6.159 1.00 35.78 87 GLU A C 1
ATOM 696 O O . GLU A 1 87 ? 39.275 15.031 6.512 1.00 35.78 87 GLU A O 1
ATOM 701 N N . LEU A 1 88 ? 41.487 14.630 6.324 1.00 44.53 88 LEU A N 1
ATOM 702 C CA . LEU A 1 88 ? 41.553 13.323 6.969 1.00 44.53 88 LEU A CA 1
ATOM 703 C C . LEU A 1 88 ? 41.283 13.447 8.479 1.00 44.53 88 LEU A C 1
ATOM 705 O O . LEU A 1 88 ? 42.201 13.389 9.293 1.00 44.53 88 LEU A O 1
ATOM 709 N N . ALA A 1 89 ? 40.019 13.592 8.866 1.00 38.59 89 ALA A N 1
ATOM 710 C CA . ALA A 1 89 ? 39.566 13.383 10.237 1.00 38.59 89 ALA A CA 1
ATOM 711 C C . ALA A 1 89 ? 38.338 12.456 10.243 1.00 38.59 89 ALA A C 1
ATOM 713 O O . ALA A 1 89 ? 37.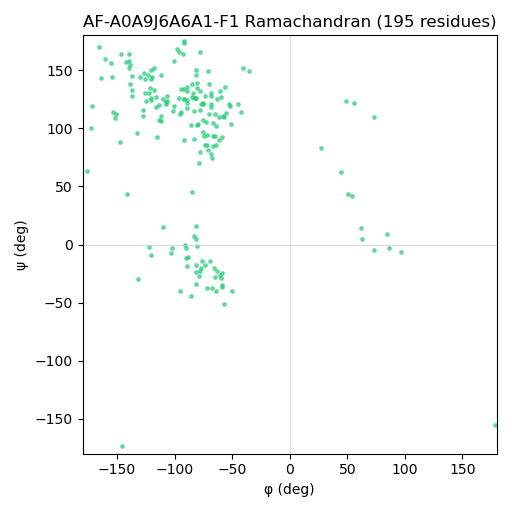507 12.538 9.336 1.00 38.59 89 ALA A O 1
ATOM 714 N N . PRO A 1 90 ? 38.183 11.566 11.244 1.00 43.00 90 PRO A N 1
ATOM 715 C CA . PRO A 1 90 ? 37.090 10.607 11.297 1.00 43.00 90 PRO A CA 1
ATOM 716 C C . PRO A 1 90 ? 35.822 11.313 11.788 1.00 43.00 90 PRO A C 1
ATOM 718 O O . PRO A 1 90 ? 35.365 11.108 12.910 1.00 43.00 90 PRO A O 1
ATOM 721 N N . HIS A 1 91 ? 35.257 12.189 10.964 1.00 40.06 91 HIS A N 1
ATOM 722 C CA . HIS A 1 91 ? 33.928 12.726 11.195 1.00 40.06 91 HIS A CA 1
ATOM 723 C C . HIS A 1 91 ? 32.927 11.800 10.518 1.00 40.06 91 HIS A C 1
ATOM 725 O O . HIS A 1 91 ? 32.960 11.619 9.302 1.00 40.06 91 HIS A O 1
ATOM 731 N N . LYS A 1 92 ? 32.053 11.190 11.331 1.00 43.22 92 LYS A N 1
ATOM 732 C CA . LYS A 1 92 ? 30.844 10.504 10.866 1.00 43.22 92 LYS A CA 1
ATOM 733 C C . LYS A 1 92 ? 30.212 11.385 9.799 1.00 43.22 92 LYS A C 1
ATOM 735 O O . LYS A 1 92 ? 29.799 12.504 10.110 1.00 43.22 92 LYS A O 1
ATOM 740 N N . SER A 1 93 ? 30.184 10.902 8.562 1.00 39.59 93 SER A N 1
ATOM 741 C CA . SER A 1 93 ? 29.438 11.561 7.510 1.00 39.59 93 SER A CA 1
ATOM 742 C C . SER A 1 93 ? 28.008 11.673 8.022 1.00 39.59 93 SER A C 1
ATOM 744 O O . SER A 1 93 ? 27.334 10.670 8.261 1.00 39.59 93 SER A O 1
ATOM 746 N N . HIS A 1 94 ? 27.558 12.902 8.262 1.00 38.66 94 HIS A N 1
ATOM 747 C CA . HIS A 1 94 ? 26.138 13.198 8.323 1.00 38.66 94 HIS A CA 1
ATOM 748 C C . HIS A 1 94 ? 25.621 13.000 6.897 1.00 38.66 94 HIS A C 1
ATOM 750 O O . HIS A 1 94 ? 25.392 13.951 6.157 1.00 38.66 94 HIS A O 1
ATOM 756 N N . ILE A 1 95 ? 25.488 11.736 6.487 1.00 45.53 95 ILE A N 1
ATOM 757 C CA . ILE A 1 95 ? 24.464 11.388 5.522 1.00 45.53 95 ILE A CA 1
ATOM 758 C C . ILE A 1 95 ? 23.200 11.855 6.227 1.00 45.53 95 ILE A C 1
ATOM 760 O O . ILE A 1 95 ? 22.860 11.325 7.286 1.00 45.53 95 ILE A O 1
ATOM 764 N N . ASN A 1 96 ? 22.572 12.909 5.711 1.00 40.47 96 ASN A N 1
ATOM 765 C CA . ASN A 1 96 ? 21.195 13.199 6.059 1.00 40.47 96 ASN A CA 1
ATOM 766 C C . ASN A 1 96 ? 20.422 11.950 5.642 1.00 40.47 96 ASN A C 1
ATOM 768 O O . ASN A 1 96 ? 20.103 11.771 4.471 1.00 40.47 96 ASN A O 1
ATOM 772 N N . CYS A 1 97 ? 20.248 11.022 6.577 1.00 44.31 97 CYS A N 1
ATOM 773 C CA . CYS A 1 97 ? 19.366 9.891 6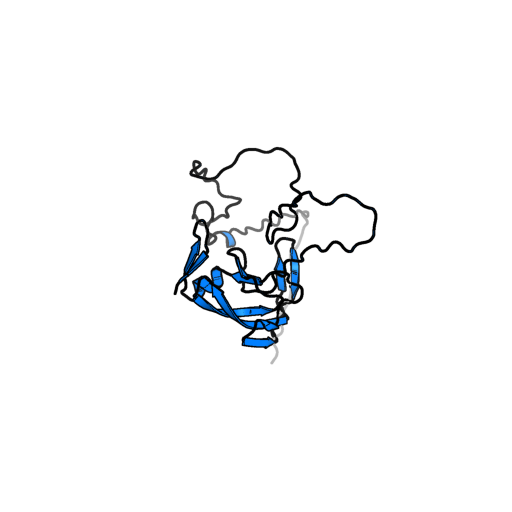.427 1.00 44.31 97 CYS A CA 1
ATOM 774 C C . CYS A 1 97 ? 17.976 10.499 6.335 1.00 44.31 97 CYS A C 1
ATOM 776 O O . CYS A 1 97 ? 17.369 10.839 7.347 1.00 44.31 97 CYS A O 1
ATOM 778 N N . VAL A 1 98 ? 17.533 10.745 5.107 1.00 42.84 98 VAL A N 1
ATOM 779 C CA . VAL A 1 98 ? 16.179 11.198 4.843 1.00 42.84 98 VAL A CA 1
ATOM 780 C C . VAL A 1 98 ? 15.273 10.079 5.362 1.00 42.84 98 VAL A C 1
ATOM 782 O O . VAL A 1 98 ? 15.328 8.943 4.884 1.00 42.84 98 VAL A O 1
ATOM 785 N N . ASP A 1 99 ? 14.570 10.350 6.462 1.00 46.84 99 ASP A N 1
ATOM 786 C CA . ASP A 1 99 ? 13.740 9.361 7.143 1.00 46.84 99 ASP A CA 1
ATOM 787 C C . ASP A 1 99 ? 12.392 9.298 6.427 1.00 46.84 99 ASP A C 1
ATOM 789 O O . ASP A 1 99 ? 11.476 10.061 6.711 1.00 46.84 99 ASP A O 1
ATOM 793 N N . PHE A 1 100 ? 12.294 8.407 5.444 1.00 54.25 100 PHE A N 1
ATOM 794 C CA . PHE A 1 100 ? 11.088 8.202 4.636 1.00 54.25 100 PHE A CA 1
ATOM 795 C C . PHE A 1 100 ? 10.042 7.308 5.315 1.00 54.25 100 PHE A C 1
ATOM 797 O O . PHE A 1 100 ? 9.164 6.775 4.638 1.00 54.25 100 PHE A O 1
ATOM 804 N N . LYS A 1 101 ? 10.140 7.081 6.631 1.00 55.19 101 LYS A N 1
ATOM 805 C CA . LYS A 1 101 ? 9.251 6.152 7.351 1.00 55.19 101 LYS A CA 1
ATOM 806 C C . LYS A 1 101 ? 7.774 6.506 7.257 1.00 55.19 101 LYS A C 1
ATOM 808 O O . LYS A 1 101 ? 6.956 5.597 7.324 1.00 55.19 101 LYS A O 1
ATOM 813 N N . ASP A 1 102 ? 7.454 7.773 7.022 1.00 67.56 102 ASP A N 1
ATOM 814 C CA . ASP A 1 102 ? 6.073 8.246 6.904 1.00 67.56 102 ASP A CA 1
ATOM 815 C C . ASP A 1 102 ? 5.642 8.485 5.447 1.00 67.56 102 ASP A C 1
ATOM 817 O O . ASP A 1 102 ? 4.483 8.812 5.184 1.00 67.56 102 ASP A O 1
ATOM 821 N N . GLU A 1 103 ? 6.544 8.304 4.476 1.00 84.12 103 GLU A N 1
ATOM 822 C CA . GLU A 1 103 ? 6.232 8.504 3.062 1.00 84.12 103 GLU A CA 1
ATOM 823 C C . GLU A 1 103 ? 5.588 7.248 2.461 1.00 84.12 103 GLU A C 1
ATOM 825 O O . GLU A 1 103 ? 6.081 6.124 2.603 1.00 84.12 103 GLU A O 1
ATOM 830 N N . TRP A 1 104 ? 4.466 7.449 1.770 1.00 92.00 104 TRP A N 1
ATOM 831 C CA . TRP A 1 104 ? 3.711 6.395 1.101 1.00 92.00 104 TRP A CA 1
ATOM 832 C C . TRP A 1 104 ? 3.881 6.488 -0.411 1.00 92.00 104 TRP A C 1
ATOM 834 O O . TRP A 1 104 ? 3.494 7.476 -1.032 1.00 92.00 104 TRP A O 1
ATOM 844 N N . ILE A 1 105 ? 4.393 5.420 -1.017 1.00 93.12 105 ILE A N 1
ATOM 845 C CA . ILE A 1 105 ? 4.534 5.308 -2.468 1.00 93.12 105 ILE A CA 1
ATOM 846 C C . ILE A 1 105 ? 3.249 4.708 -3.036 1.00 93.12 105 ILE A C 1
ATOM 848 O O . ILE A 1 105 ? 2.836 3.612 -2.649 1.00 93.12 105 ILE A O 1
ATOM 852 N N . ILE A 1 106 ? 2.620 5.405 -3.982 1.00 93.81 106 ILE A N 1
ATOM 853 C CA . ILE A 1 106 ? 1.473 4.870 -4.721 1.00 93.81 106 ILE A CA 1
ATOM 854 C C . ILE A 1 106 ? 1.986 3.928 -5.807 1.00 93.81 106 ILE A C 1
ATOM 856 O O . ILE A 1 106 ? 2.490 4.369 -6.837 1.00 93.81 106 ILE A O 1
ATOM 860 N N . ASP A 1 107 ? 1.850 2.625 -5.575 1.00 94.38 107 ASP A N 1
ATOM 861 C CA . ASP A 1 107 ? 2.458 1.591 -6.402 1.00 94.38 107 ASP A CA 1
ATOM 862 C C . ASP A 1 107 ? 1.396 0.717 -7.085 1.00 94.38 107 ASP A C 1
ATOM 864 O O . ASP A 1 107 ? 0.588 0.026 -6.454 1.00 94.38 107 ASP A O 1
ATOM 868 N N . SER A 1 108 ? 1.403 0.746 -8.418 1.00 94.75 108 SER A N 1
ATOM 869 C CA . SER A 1 108 ? 0.537 -0.105 -9.241 1.00 94.75 108 SER A CA 1
ATOM 870 C C . SER A 1 108 ? 1.025 -1.553 -9.345 1.00 94.75 108 SER A C 1
ATOM 872 O O . SER A 1 108 ? 0.223 -2.440 -9.637 1.00 94.75 108 SER A O 1
ATOM 874 N N . GLY A 1 109 ? 2.311 -1.802 -9.076 1.00 93.25 109 GLY A N 1
ATOM 875 C CA . GLY A 1 109 ? 2.923 -3.127 -9.033 1.00 93.25 109 GLY A CA 1
ATOM 876 C C . GLY A 1 109 ? 2.695 -3.861 -7.713 1.00 93.25 109 GLY A C 1
ATOM 877 O O . GLY A 1 109 ? 2.809 -5.088 -7.669 1.00 93.25 109 GLY A O 1
ATOM 878 N N . CYS A 1 110 ? 2.320 -3.151 -6.647 1.00 93.31 110 CYS A N 1
ATOM 879 C CA . CYS A 1 110 ? 2.062 -3.782 -5.364 1.00 93.31 110 CYS A CA 1
ATOM 880 C C . CYS A 1 110 ? 0.670 -4.413 -5.304 1.00 93.31 110 CYS A C 1
ATOM 882 O O . CYS A 1 110 ? -0.344 -3.806 -5.660 1.00 93.31 110 CYS A O 1
ATOM 884 N N . THR A 1 111 ? 0.602 -5.638 -4.786 1.00 94.00 111 THR A N 1
ATOM 885 C CA . THR A 1 111 ? -0.664 -6.370 -4.629 1.00 94.00 111 THR A CA 1
ATOM 886 C C . THR A 1 111 ? -1.442 -5.962 -3.382 1.00 94.00 111 THR A C 1
ATOM 888 O O . THR A 1 111 ? -2.653 -6.166 -3.343 1.00 94.00 111 THR A O 1
ATOM 891 N N . HIS A 1 112 ? -0.761 -5.416 -2.370 1.00 96.94 112 HIS A N 1
ATOM 892 C CA . HIS A 1 112 ? -1.355 -5.036 -1.092 1.00 96.94 112 HIS A CA 1
ATOM 893 C C . HIS A 1 112 ? -0.795 -3.699 -0.599 1.00 96.94 112 HIS A C 1
ATOM 895 O O . HIS A 1 112 ? 0.289 -3.290 -0.992 1.00 96.94 112 HIS A O 1
ATOM 901 N N . HIS A 1 113 ? -1.512 -3.008 0.274 1.00 97.31 113 HIS A N 1
ATOM 902 C CA . HIS A 1 113 ? -0.956 -1.946 1.087 1.00 97.31 113 HIS A CA 1
ATOM 903 C C . HIS A 1 113 ? 0.010 -2.592 2.077 1.00 97.31 113 HIS A C 1
ATOM 905 O O . HIS A 1 113 ? -0.365 -3.550 2.760 1.00 97.31 113 HIS A O 1
ATOM 911 N N . VAL A 1 114 ? 1.246 -2.106 2.151 1.00 96.69 114 VAL A N 1
ATOM 912 C CA . VAL A 1 114 ? 2.267 -2.703 3.019 1.00 96.69 114 VAL A CA 1
ATOM 913 C C . VAL A 1 114 ? 3.085 -1.617 3.698 1.00 96.69 114 VAL A C 1
ATOM 915 O O . VAL A 1 114 ? 3.478 -0.644 3.063 1.00 96.69 114 VAL A O 1
ATOM 918 N N . THR A 1 115 ? 3.372 -1.800 4.980 1.00 96.06 115 THR A N 1
ATOM 919 C CA . THR A 1 115 ? 4.297 -0.965 5.748 1.00 96.06 115 THR A CA 1
ATOM 920 C C . THR A 1 115 ? 5.144 -1.834 6.676 1.00 96.06 115 THR A C 1
ATOM 922 O O . THR A 1 115 ? 4.722 -2.915 7.093 1.00 96.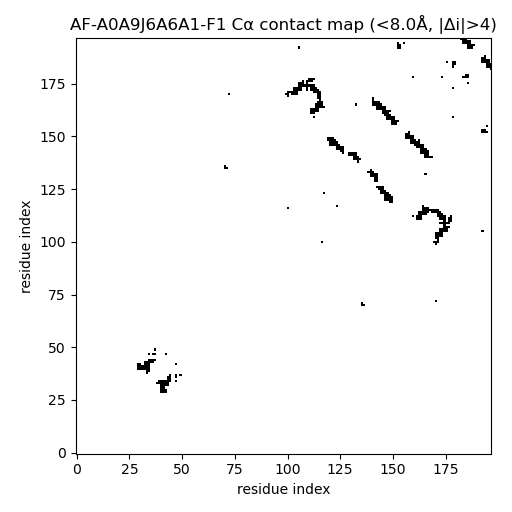06 115 THR A O 1
ATOM 925 N N . GLY A 1 116 ? 6.353 -1.375 6.989 1.00 94.75 116 GLY A N 1
ATOM 926 C CA . GLY A 1 116 ? 7.180 -1.949 8.052 1.00 94.75 116 GLY A CA 1
ATOM 927 C C . GLY A 1 116 ? 6.979 -1.291 9.418 1.00 94.75 116 GLY A C 1
ATOM 928 O O . GLY A 1 116 ? 7.648 -1.694 10.367 1.00 94.75 116 GLY A O 1
ATOM 929 N N . ASP A 1 117 ? 6.101 -0.290 9.518 1.00 94.44 117 ASP A N 1
ATOM 930 C CA . ASP A 1 117 ? 5.903 0.519 10.716 1.00 94.44 117 ASP A CA 1
ATOM 931 C C . ASP A 1 117 ? 4.528 0.262 11.351 1.00 94.44 117 ASP A C 1
ATOM 933 O O . ASP A 1 117 ? 3.480 0.693 10.867 1.00 94.44 117 ASP A O 1
ATOM 937 N N . ASP A 1 118 ? 4.540 -0.450 12.478 1.00 95.00 118 ASP A N 1
ATOM 938 C CA . ASP A 1 118 ? 3.348 -0.739 13.277 1.00 95.00 118 ASP A CA 1
ATO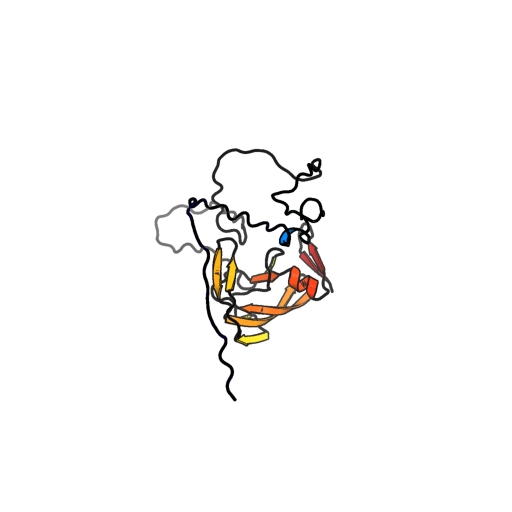M 939 C C . ASP A 1 118 ? 2.712 0.513 13.913 1.00 95.00 118 ASP A C 1
ATOM 941 O O . ASP A 1 118 ? 1.542 0.469 14.298 1.00 95.00 118 ASP A O 1
ATOM 945 N N . SER A 1 119 ? 3.450 1.620 14.048 1.00 95.00 119 SER A N 1
ATOM 946 C CA . SER A 1 119 ? 2.952 2.845 14.687 1.00 95.00 119 SER A CA 1
ATOM 947 C C . SER A 1 119 ? 1.948 3.616 13.825 1.00 95.00 119 SER A C 1
ATOM 949 O O . SER A 1 119 ? 1.158 4.392 14.361 1.00 95.00 119 SER A O 1
ATOM 951 N N . LEU A 1 120 ? 1.910 3.341 12.516 1.00 94.81 120 LEU A N 1
ATOM 952 C CA . LEU A 1 120 ? 0.992 3.973 11.562 1.00 94.81 120 LEU A CA 1
ATOM 953 C C . LEU A 1 120 ? -0.447 3.437 11.656 1.00 94.81 120 LEU A C 1
ATOM 955 O O . LEU A 1 120 ? -1.375 4.023 11.095 1.00 94.81 120 LEU A O 1
ATOM 959 N N . PHE A 1 121 ? -0.663 2.307 12.331 1.00 96.75 121 PHE A N 1
ATOM 960 C CA . PHE A 1 121 ? -1.963 1.645 12.346 1.00 96.75 121 PHE A CA 1
ATOM 961 C C . PHE A 1 121 ? -2.917 2.251 13.375 1.00 96.75 121 PHE A C 1
ATOM 963 O O . PHE A 1 121 ? -2.654 2.248 14.577 1.00 96.75 121 PHE A O 1
ATOM 970 N N . SER A 1 122 ? -4.105 2.650 12.919 1.00 96.19 122 SER A N 1
ATOM 971 C CA . SER A 1 122 ? -5.218 3.019 13.805 1.00 96.19 122 SER A CA 1
ATOM 972 C C . SER A 1 122 ? -5.941 1.791 14.366 1.00 96.19 122 SER A C 1
ATOM 974 O O . SER A 1 122 ? -6.505 1.825 15.459 1.00 96.19 122 SER A O 1
ATOM 976 N N . VAL A 1 123 ? -5.901 0.677 13.631 1.00 96.88 123 VAL A N 1
ATOM 977 C CA . VAL A 1 123 ? -6.362 -0.642 14.075 1.00 96.88 123 VAL A CA 1
ATOM 978 C C . VAL A 1 123 ? -5.331 -1.663 13.637 1.00 96.88 123 VAL A C 1
ATOM 980 O O . VAL A 1 123 ? -5.017 -1.728 12.453 1.00 96.88 123 VAL A O 1
ATOM 983 N N . LEU A 1 124 ? -4.853 -2.495 14.559 1.00 97.56 124 LEU A N 1
ATOM 984 C CA . LEU A 1 124 ? -3.827 -3.496 14.283 1.00 97.56 124 LEU A CA 1
ATOM 985 C C . LEU A 1 124 ? -4.180 -4.823 14.952 1.00 97.56 124 LEU A C 1
ATOM 987 O O . LEU A 1 124 ? -4.535 -4.866 16.131 1.00 97.56 124 LEU A O 1
ATOM 991 N N . ARG A 1 125 ? -4.067 -5.922 14.207 1.00 97.38 125 ARG A N 1
ATOM 992 C CA . ARG A 1 125 ? -4.276 -7.280 14.719 1.00 97.38 125 ARG A CA 1
ATOM 993 C C . ARG A 1 125 ? -3.231 -8.241 14.173 1.00 97.38 125 ARG A C 1
ATOM 995 O O . ARG A 1 125 ? -2.697 -8.040 13.088 1.00 97.38 125 ARG A O 1
ATOM 1002 N N . GLN A 1 126 ? -2.977 -9.318 14.909 1.00 97.31 126 GLN A N 1
ATOM 1003 C CA . GLN A 1 126 ? -2.105 -10.390 14.436 1.00 97.31 126 GLN A CA 1
ATOM 1004 C C . GLN A 1 126 ? -2.671 -11.012 13.153 1.00 97.31 126 GLN A C 1
ATOM 1006 O O . GLN A 1 126 ? -3.857 -11.358 13.102 1.00 97.31 126 GLN A O 1
ATOM 1011 N N . HIS A 1 127 ? -1.826 -11.182 12.136 1.00 95.50 127 HIS A N 1
ATOM 1012 C CA . HIS A 1 127 ? -2.206 -11.906 10.930 1.00 95.50 127 HIS A CA 1
ATOM 1013 C C . HIS A 1 127 ? -2.254 -13.404 11.256 1.00 95.50 127 HIS A C 1
ATOM 1015 O O . HIS A 1 127 ? -1.323 -13.952 11.845 1.00 95.50 127 HIS A O 1
ATOM 1021 N N . LYS A 1 128 ? -3.373 -14.063 10.938 1.00 88.56 128 LYS A N 1
ATOM 1022 C CA . LYS A 1 128 ? -3.601 -15.481 11.280 1.00 88.56 128 LYS A CA 1
ATOM 1023 C C . LYS A 1 128 ? -3.132 -16.455 10.196 1.00 88.56 128 LYS A C 1
ATOM 1025 O O . LYS A 1 128 ? -3.132 -17.657 10.439 1.00 88.56 128 LYS A O 1
ATOM 1030 N N . GLY A 1 129 ? -2.812 -15.956 9.004 1.00 85.81 129 GLY A N 1
ATOM 1031 C CA . GLY A 1 129 ? -2.354 -16.768 7.882 1.00 85.81 129 GLY A CA 1
ATOM 1032 C C . GLY A 1 129 ? -0.834 -16.882 7.816 1.00 85.81 129 GLY A C 1
ATOM 1033 O O . GLY A 1 129 ? -0.106 -16.081 8.395 1.00 85.81 129 GLY A O 1
ATOM 1034 N N . GLU A 1 130 ? -0.362 -17.856 7.046 1.00 88.44 130 GLU A N 1
ATOM 1035 C CA . GLU A 1 130 ? 1.028 -17.919 6.600 1.00 88.44 130 GLU A CA 1
ATOM 1036 C C . GLU A 1 130 ? 1.118 -17.207 5.248 1.00 88.44 130 GLU A C 1
ATOM 1038 O O 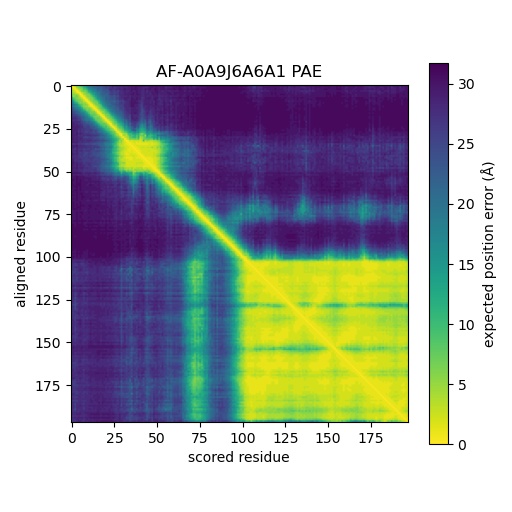. GLU A 1 130 ? 0.888 -17.795 4.190 1.00 88.44 130 GLU A O 1
ATOM 1043 N N . ARG A 1 131 ? 1.370 -15.896 5.283 1.00 92.62 131 ARG A N 1
ATOM 1044 C CA . ARG A 1 131 ? 1.548 -15.074 4.083 1.00 92.62 131 ARG A CA 1
ATOM 1045 C C . ARG A 1 131 ? 2.925 -14.427 4.086 1.00 92.62 131 ARG A C 1
ATOM 1047 O O . ARG A 1 131 ? 3.407 -13.971 5.121 1.00 92.62 131 ARG A O 1
ATOM 1054 N N . VAL A 1 132 ? 3.520 -14.343 2.901 1.00 93.38 132 VAL A N 1
ATOM 1055 C CA . VAL A 1 132 ? 4.756 -13.601 2.649 1.00 93.38 132 VAL A CA 1
ATOM 1056 C C . VAL A 1 132 ? 4.531 -12.560 1.554 1.00 93.38 132 VAL A C 1
ATOM 1058 O O . VAL A 1 132 ? 3.758 -12.792 0.623 1.00 93.38 132 VAL A O 1
ATOM 1061 N N . ILE A 1 133 ? 5.205 -11.420 1.665 1.00 92.94 133 ILE A N 1
ATOM 1062 C CA . ILE A 1 133 ? 5.405 -10.477 0.564 1.00 92.94 133 ILE A CA 1
ATOM 1063 C C . ILE A 1 133 ? 6.678 -10.881 -0.170 1.00 92.94 133 ILE A C 1
ATOM 1065 O O . ILE A 1 133 ? 7.700 -11.129 0.465 1.00 92.94 133 ILE A O 1
ATOM 1069 N N . VAL A 1 134 ? 6.597 -10.948 -1.497 1.00 92.50 134 VAL A N 1
ATOM 1070 C CA . VAL A 1 134 ? 7.745 -11.163 -2.381 1.00 92.50 134 VAL A CA 1
ATOM 1071 C C . VAL A 1 134 ? 8.029 -9.848 -3.090 1.00 92.50 134 VAL A C 1
ATOM 1073 O O . VAL A 1 134 ? 7.134 -9.289 -3.725 1.00 92.50 134 VAL A O 1
ATOM 1076 N N . THR A 1 135 ? 9.244 -9.338 -2.953 1.00 89.25 135 THR A N 1
ATOM 1077 C CA . THR A 1 135 ? 9.695 -8.085 -3.573 1.00 89.25 135 THR A CA 1
ATOM 1078 C C . THR A 1 135 ? 10.348 -8.336 -4.934 1.00 89.25 135 THR A C 1
ATOM 1080 O O . THR A 1 135 ? 10.539 -9.479 -5.352 1.00 89.25 135 THR A O 1
ATOM 1083 N N . ALA A 1 136 ? 10.682 -7.258 -5.651 1.00 87.69 136 ALA A N 1
ATOM 1084 C CA . ALA A 1 136 ? 11.248 -7.326 -7.002 1.00 87.69 136 ALA A CA 1
ATOM 1085 C C . ALA A 1 136 ? 12.581 -8.099 -7.079 1.00 87.69 136 ALA A C 1
ATOM 1087 O O . ALA A 1 136 ? 12.878 -8.725 -8.091 1.00 87.69 136 ALA A O 1
ATOM 1088 N N . ASP A 1 137 ? 13.357 -8.103 -5.995 1.00 87.12 137 ASP A N 1
ATOM 1089 C CA . ASP A 1 137 ? 14.615 -8.846 -5.863 1.00 87.12 137 ASP A CA 1
ATOM 1090 C C . ASP A 1 137 ? 14.432 -10.315 -5.458 1.00 87.12 137 ASP A C 1
ATOM 1092 O O . ASP A 1 137 ? 15.408 -11.006 -5.173 1.00 87.12 137 ASP A O 1
ATOM 1096 N N . ASN A 1 138 ? 13.188 -10.797 -5.425 1.00 88.19 138 ASN A N 1
ATOM 1097 C CA . ASN A 1 138 ? 12.793 -12.108 -4.915 1.00 88.19 138 ASN A CA 1
ATOM 1098 C C . ASN A 1 138 ? 13.082 -12.331 -3.424 1.00 88.19 138 ASN A C 1
ATOM 1100 O O . ASN A 1 138 ? 13.010 -13.475 -2.965 1.00 88.19 138 ASN A O 1
ATOM 1104 N N . SER A 1 139 ? 13.376 -11.284 -2.645 1.00 87.88 139 SER A N 1
ATOM 1105 C CA . SER A 1 139 ? 13.383 -11.435 -1.194 1.00 87.88 139 SER A CA 1
ATOM 1106 C C . SER A 1 139 ? 11.956 -11.595 -0.663 1.00 87.88 139 SER A C 1
ATOM 1108 O O . SER A 1 139 ? 10.968 -11.162 -1.264 1.00 87.88 139 SER A O 1
ATOM 1110 N N . THR A 1 140 ? 11.839 -12.339 0.435 1.00 90.88 140 THR A N 1
ATOM 1111 C CA . THR A 1 140 ? 10.555 -12.745 1.010 1.00 90.88 140 THR A CA 1
ATOM 1112 C C . THR A 1 140 ? 10.459 -12.251 2.438 1.00 90.88 140 THR A C 1
ATOM 1114 O O . THR A 1 140 ? 11.348 -12.534 3.245 1.00 90.88 140 THR A O 1
ATOM 1117 N N . TYR A 1 141 ? 9.353 -11.602 2.775 1.00 91.75 141 TYR A N 1
ATOM 1118 C CA . TYR A 1 141 ? 9.121 -11.070 4.110 1.00 91.75 141 TYR A CA 1
ATOM 1119 C C . TYR A 1 141 ? 7.799 -11.587 4.680 1.00 91.75 141 TYR A C 1
ATOM 1121 O O . TYR A 1 141 ? 6.776 -11.508 3.996 1.00 91.75 141 TYR A O 1
ATOM 1129 N N . PRO A 1 142 ? 7.775 -12.109 5.917 1.00 94.12 142 PRO A N 1
ATOM 1130 C CA . PRO A 1 142 ? 6.544 -12.589 6.525 1.00 94.12 142 PRO A CA 1
ATOM 1131 C C . PRO A 1 142 ? 5.603 -11.431 6.865 1.00 94.12 142 PRO A C 1
ATOM 1133 O O . PRO A 1 142 ? 6.014 -10.407 7.414 1.00 94.12 142 PRO A O 1
ATOM 1136 N N . VAL A 1 143 ? 4.315 -11.623 6.587 1.00 96.81 143 VAL A N 1
ATOM 1137 C CA . VAL A 1 143 ? 3.257 -10.744 7.086 1.00 96.81 143 VAL A CA 1
ATOM 1138 C C . VAL A 1 143 ? 2.987 -11.107 8.540 1.00 96.81 143 VAL A C 1
ATOM 1140 O O . VAL A 1 143 ? 2.532 -12.210 8.837 1.00 96.81 143 VAL A O 1
ATOM 1143 N N . MET A 1 144 ? 3.252 -10.174 9.452 1.00 96.25 144 MET A N 1
ATOM 1144 C CA . MET A 1 144 ? 3.090 -10.421 10.888 1.00 96.25 144 MET A CA 1
ATOM 1145 C C . MET A 1 144 ? 1.737 -9.944 11.397 1.00 96.25 144 MET A C 1
ATOM 1147 O O . MET A 1 144 ? 1.106 -10.595 12.230 1.00 96.25 144 MET A O 1
ATOM 1151 N N . LYS A 1 145 ? 1.286 -8.788 10.917 1.00 98.00 145 LYS A N 1
ATOM 1152 C CA . LYS A 1 145 ? 0.050 -8.154 11.371 1.00 98.00 145 LYS A CA 1
ATOM 1153 C C . LYS A 1 145 ? -0.688 -7.559 10.185 1.00 98.00 145 LYS A C 1
ATOM 1155 O O . LYS A 1 145 ? -0.136 -7.404 9.098 1.00 98.00 145 LYS A O 1
ATOM 1160 N N . GLU A 1 146 ? -1.952 -7.253 10.402 1.00 97.94 146 GLU A N 1
ATOM 1161 C CA . GLU A 1 146 ? -2.787 -6.581 9.422 1.00 97.94 146 GLU A CA 1
ATOM 1162 C C . GLU A 1 146 ? -3.720 -5.593 10.106 1.00 97.94 146 GLU A C 1
ATOM 1164 O O . GLU A 1 146 ? -4.037 -5.734 11.294 1.00 97.94 146 GLU A O 1
ATOM 1169 N N . GLY A 1 147 ? -4.181 -4.597 9.363 1.00 97.94 147 GLY A N 1
ATOM 1170 C CA . GLY A 1 147 ? -4.959 -3.547 9.979 1.00 97.94 147 GLY A CA 1
ATOM 1171 C C . GLY A 1 147 ? -5.402 -2.436 9.050 1.00 97.94 147 GLY A C 1
ATOM 1172 O O . GLY A 1 147 ? -5.578 -2.619 7.846 1.00 97.94 147 GLY A O 1
ATOM 1173 N N . VAL A 1 148 ? -5.629 -1.288 9.670 1.00 98.25 148 VAL A N 1
ATOM 1174 C CA . VAL A 1 148 ? -6.114 -0.069 9.040 1.00 98.25 148 VAL A CA 1
ATOM 1175 C C . VAL A 1 148 ? -5.101 1.038 9.280 1.00 98.25 148 VAL A C 1
ATOM 1177 O O . VAL A 1 148 ? -4.660 1.227 10.414 1.00 98.25 148 VAL A O 1
ATOM 1180 N N . VAL A 1 149 ? -4.793 1.787 8.225 1.00 97.00 149 VAL A N 1
ATOM 1181 C CA . VAL A 1 149 ? -3.949 2.986 8.272 1.00 97.00 149 VAL A CA 1
ATOM 1182 C C . VAL A 1 149 ? -4.713 4.152 7.653 1.00 97.00 149 VAL A C 1
ATOM 1184 O O . VAL A 1 149 ? -5.440 3.974 6.674 1.00 97.00 149 VAL A O 1
ATOM 1187 N N . GLU A 1 150 ? -4.560 5.343 8.219 1.00 94.56 150 GLU A N 1
ATOM 1188 C CA . GLU A 1 150 ? -5.047 6.590 7.627 1.00 94.56 150 GLU A CA 1
ATOM 1189 C C . GLU A 1 150 ? -3.862 7.386 7.092 1.00 94.56 150 GLU A C 1
ATOM 1191 O O . GLU A 1 150 ? -2.886 7.602 7.808 1.00 94.56 150 GLU A O 1
ATOM 1196 N N . ILE A 1 151 ? -3.939 7.798 5.827 1.00 92.69 151 ILE A N 1
ATOM 1197 C CA . ILE A 1 151 ? -2.881 8.563 5.163 1.00 92.69 151 ILE A CA 1
ATOM 1198 C C . ILE A 1 151 ? -3.446 9.840 4.551 1.00 92.69 151 ILE A C 1
ATOM 1200 O O . ILE A 1 151 ? -4.584 9.865 4.084 1.00 92.69 151 ILE A O 1
ATOM 1204 N N . GLY A 1 152 ? -2.640 10.898 4.523 1.00 89.12 152 GLY A N 1
ATOM 1205 C CA . GLY A 1 152 ? -2.950 12.113 3.776 1.00 89.12 152 GLY A CA 1
ATOM 1206 C C . GLY A 1 152 ? -2.369 12.047 2.365 1.00 89.12 152 GLY A C 1
ATOM 1207 O O . GLY A 1 152 ? -1.167 11.861 2.211 1.00 89.12 152 GLY A O 1
ATOM 1208 N N . ILE A 1 153 ? -3.201 12.235 1.340 1.00 85.50 153 ILE A N 1
ATOM 1209 C CA . ILE A 1 153 ? -2.770 12.441 -0.049 1.00 85.50 153 ILE A CA 1
ATOM 1210 C C . ILE A 1 153 ? -3.433 13.718 -0.562 1.00 85.50 153 ILE A C 1
ATOM 1212 O O . ILE A 1 153 ? -4.655 13.749 -0.689 1.00 85.50 153 ILE A O 1
ATOM 1216 N N . ASN A 1 154 ? -2.640 14.747 -0.885 1.00 77.06 154 ASN A N 1
ATOM 1217 C CA . ASN A 1 154 ? -3.105 16.001 -1.499 1.00 77.06 154 ASN A CA 1
ATOM 1218 C C . ASN A 1 154 ? -4.386 16.553 -0.840 1.00 77.06 154 ASN A C 1
ATOM 1220 O O . ASN A 1 154 ? -5.452 16.597 -1.454 1.00 77.06 154 ASN A O 1
ATOM 1224 N N . ASP A 1 155 ? -4.275 16.884 0.451 1.00 80.38 155 ASP A N 1
ATOM 1225 C CA . ASP A 1 155 ? -5.346 17.386 1.332 1.00 80.38 155 ASP A CA 1
ATOM 1226 C C . ASP A 1 155 ? -6.531 16.433 1.579 1.00 80.38 155 ASP A C 1
ATOM 1228 O O . ASP A 1 155 ? -7.489 16.782 2.270 1.00 80.38 155 ASP A O 1
ATOM 1232 N N . THR A 1 156 ? -6.466 15.199 1.075 1.00 82.19 156 THR A N 1
ATOM 1233 C CA . THR A 1 156 ? -7.489 14.170 1.288 1.00 82.19 156 THR A CA 1
ATOM 1234 C C . THR A 1 156 ? -6.976 13.112 2.260 1.00 82.19 156 THR A C 1
ATOM 1236 O O . THR A 1 156 ? -5.954 12.477 2.009 1.00 82.19 156 THR A O 1
ATOM 1239 N N . ASN A 1 157 ? -7.696 12.878 3.362 1.00 89.44 157 ASN A N 1
ATOM 1240 C CA . ASN A 1 157 ? -7.428 11.731 4.232 1.00 89.44 157 ASN A CA 1
ATOM 1241 C C . ASN A 1 157 ? -8.087 10.476 3.640 1.00 89.44 157 ASN A C 1
ATOM 1243 O O . ASN A 1 157 ? -9.286 10.461 3.345 1.00 89.44 157 ASN A O 1
ATOM 1247 N N . ILE A 1 158 ? -7.292 9.427 3.451 1.00 91.31 158 ILE A N 1
ATOM 1248 C CA . ILE A 1 158 ? -7.718 8.154 2.891 1.00 91.31 158 I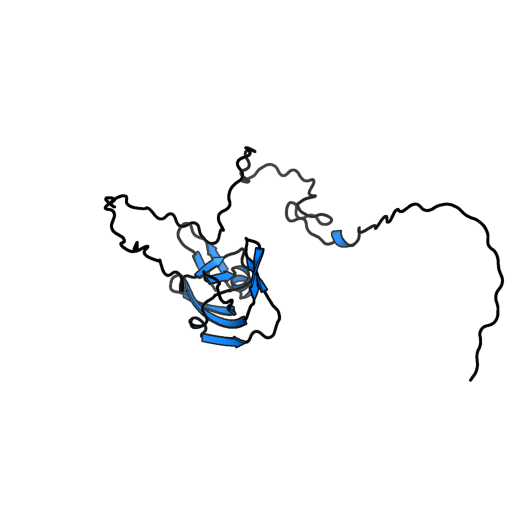LE A CA 1
ATOM 1249 C C . ILE A 1 158 ? -7.464 7.057 3.908 1.00 91.31 158 ILE A C 1
ATOM 1251 O O . ILE A 1 158 ? -6.343 6.816 4.354 1.00 91.31 158 ILE A O 1
ATOM 1255 N N . LYS A 1 159 ? -8.533 6.320 4.193 1.00 94.88 159 LYS A N 1
ATOM 1256 C CA . LYS A 1 159 ? -8.481 5.103 4.987 1.00 94.88 159 LYS A CA 1
ATOM 1257 C C . LYS A 1 159 ? -8.087 3.914 4.115 1.00 94.88 159 LYS A C 1
ATOM 1259 O O . LYS A 1 159 ? -8.854 3.500 3.241 1.00 94.88 159 LYS A O 1
ATOM 1264 N N . LEU A 1 160 ? -6.922 3.347 4.392 1.00 96.56 160 LEU A N 1
ATOM 1265 C CA . LEU A 1 160 ? -6.449 2.091 3.826 1.00 96.56 160 LEU A CA 1
ATOM 1266 C C . LEU A 1 160 ? -6.913 0.942 4.720 1.00 96.56 160 LEU A C 1
ATOM 1268 O O . LEU A 1 160 ? -6.612 0.908 5.913 1.00 96.56 160 LEU A O 1
ATOM 1272 N N . ASN A 1 161 ? -7.663 0.006 4.145 1.00 96.56 161 ASN A N 1
ATOM 1273 C CA . ASN A 1 161 ? -8.069 -1.221 4.828 1.00 96.56 161 ASN A CA 1
ATOM 1274 C C . ASN A 1 161 ? -7.172 -2.376 4.382 1.00 96.56 161 ASN A C 1
ATOM 1276 O O . ASN A 1 161 ? -6.591 -2.323 3.300 1.00 96.56 161 ASN A O 1
ATOM 1280 N N . ASP A 1 162 ? -7.102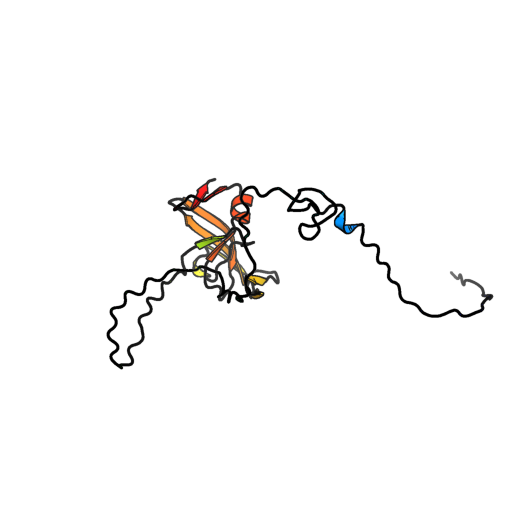 -3.423 5.203 1.00 96.44 162 ASP A N 1
ATOM 1281 C CA . ASP A 1 162 ? -6.340 -4.641 4.911 1.00 96.44 162 ASP A CA 1
ATOM 1282 C C . ASP A 1 162 ? -4.865 -4.352 4.573 1.00 96.44 162 ASP A C 1
ATOM 1284 O O . ASP A 1 162 ? -4.290 -4.924 3.645 1.00 96.44 162 ASP A O 1
ATOM 1288 N N . VAL A 1 163 ? -4.262 -3.431 5.334 1.00 98.00 163 VAL A N 1
ATOM 1289 C CA . VAL A 1 163 ? -2.838 -3.090 5.245 1.00 98.00 163 VAL A CA 1
ATOM 1290 C C . VAL A 1 163 ? -2.029 -4.162 5.953 1.00 98.00 163 VAL A C 1
ATOM 1292 O O . VAL A 1 163 ? -2.349 -4.517 7.088 1.00 98.00 163 VAL A O 1
ATOM 1295 N N . TYR A 1 164 ? -0.971 -4.654 5.319 1.00 98.12 164 TYR A N 1
ATOM 1296 C CA . TYR A 1 164 ? -0.042 -5.593 5.933 1.00 98.12 164 TYR A CA 1
ATOM 1297 C C . TYR A 1 164 ? 1.120 -4.896 6.610 1.00 98.12 164 TYR A C 1
ATOM 1299 O O . TYR A 1 164 ? 1.784 -4.041 6.030 1.00 98.12 164 TYR A O 1
ATOM 1307 N N . HIS A 1 165 ? 1.399 -5.341 7.829 1.00 97.62 165 HIS A N 1
ATOM 1308 C CA . HIS A 1 165 ? 2.645 -5.044 8.501 1.00 97.62 165 HIS A CA 1
ATOM 1309 C C . HIS A 1 165 ? 3.669 -6.141 8.214 1.00 97.62 165 HIS A C 1
ATOM 1311 O O . HIS A 1 165 ? 3.435 -7.332 8.471 1.00 97.62 165 HIS A O 1
ATOM 1317 N N . VAL A 1 166 ? 4.819 -5.709 7.713 1.00 95.75 166 VAL A N 1
ATOM 1318 C CA . VAL A 1 166 ? 5.919 -6.556 7.270 1.00 95.75 166 VAL A CA 1
ATOM 1319 C C . VAL A 1 166 ? 7.222 -6.002 7.856 1.00 95.75 166 VAL A C 1
ATOM 1321 O O . VAL A 1 166 ? 7.805 -5.076 7.285 1.00 95.75 166 VAL A O 1
ATOM 1324 N N . PRO A 1 167 ? 7.694 -6.539 8.999 1.00 91.56 167 PRO A N 1
ATOM 1325 C CA . PRO A 1 167 ? 8.889 -6.029 9.657 1.00 91.56 167 PRO A CA 1
ATOM 1326 C C . PRO A 1 167 ? 10.101 -6.024 8.725 1.00 91.56 167 PRO A C 1
ATOM 1328 O O . PRO A 1 167 ? 10.377 -7.007 8.035 1.00 91.56 167 PRO A O 1
ATOM 1331 N N . GLY A 1 168 ? 10.854 -4.926 8.745 1.00 85.81 168 GLY A N 1
ATOM 1332 C CA . GLY A 1 168 ? 12.060 -4.766 7.932 1.00 85.81 168 GLY A CA 1
ATOM 1333 C C . GLY A 1 168 ? 11.815 -4.240 6.514 1.00 85.81 168 GLY A C 1
ATOM 1334 O O . GLY A 1 168 ? 12.792 -3.987 5.806 1.00 85.81 168 GLY A O 1
ATOM 1335 N N . LEU A 1 169 ? 10.558 -4.020 6.106 1.00 88.62 169 LEU A N 1
ATOM 1336 C CA . LEU A 1 169 ? 10.258 -3.265 4.892 1.00 88.62 169 LEU A CA 1
ATOM 1337 C C . LEU A 1 169 ? 10.631 -1.786 5.093 1.00 88.62 169 LEU A C 1
ATOM 1339 O O . LEU A 1 169 ? 10.276 -1.182 6.102 1.00 88.62 169 LEU A O 1
ATOM 1343 N N . LYS A 1 170 ? 11.372 -1.209 4.141 1.00 84.38 170 LYS A N 1
ATOM 1344 C CA . LYS A 1 170 ? 11.969 0.134 4.281 1.00 84.38 170 LYS A CA 1
ATOM 1345 C C . LYS A 1 170 ? 11.084 1.290 3.810 1.00 84.38 170 LYS A C 1
ATOM 1347 O O . LYS A 1 170 ? 11.384 2.434 4.128 1.00 84.38 170 LYS A O 1
ATOM 1352 N N . LYS A 1 171 ? 10.068 1.007 3.000 1.00 88.81 171 LYS A N 1
ATOM 1353 C CA . LYS A 1 171 ? 9.198 2.002 2.364 1.00 88.81 171 LYS A CA 1
ATOM 1354 C C . LYS A 1 171 ? 7.754 1.516 2.471 1.00 88.81 171 LYS A C 1
ATOM 1356 O O . LYS A 1 171 ? 7.509 0.310 2.378 1.00 88.81 171 LYS A O 1
ATOM 1361 N N . ASN A 1 172 ? 6.814 2.438 2.648 1.00 94.06 172 ASN A N 1
ATOM 1362 C CA . ASN A 1 172 ? 5.394 2.111 2.700 1.00 94.06 172 ASN A CA 1
ATOM 1363 C C . ASN A 1 172 ? 4.805 2.146 1.293 1.00 94.06 172 ASN A C 1
ATOM 1365 O O . ASN A 1 172 ? 5.069 3.070 0.524 1.00 94.06 172 ASN A O 1
ATOM 1369 N N . LEU A 1 173 ? 3.991 1.153 0.955 1.00 95.62 173 LEU A N 1
ATOM 1370 C CA . LEU A 1 173 ? 3.384 1.014 -0.361 1.00 95.62 173 LEU A CA 1
ATOM 1371 C C . LEU A 1 173 ? 1.866 1.073 -0.270 1.00 95.62 173 LEU A C 1
ATOM 1373 O O . LEU A 1 173 ? 1.247 0.356 0.517 1.00 95.62 173 LEU A O 1
ATOM 1377 N N . VAL A 1 174 ? 1.254 1.864 -1.145 1.00 96.19 174 VAL A N 1
ATOM 1378 C CA . VAL A 1 174 ? -0.185 1.854 -1.395 1.00 96.19 174 VAL A CA 1
ATOM 1379 C C . VAL A 1 174 ? -0.452 1.086 -2.684 1.00 96.19 174 VAL A C 1
ATOM 1381 O O . VAL A 1 174 ? -0.103 1.557 -3.761 1.00 96.19 174 VAL A O 1
ATOM 1384 N N . SER A 1 175 ? -1.137 -0.057 -2.604 1.00 97.38 175 SER A N 1
ATOM 1385 C CA . SER A 1 175 ? -1.608 -0.746 -3.805 1.00 97.38 175 SER A CA 1
ATOM 1386 C C . SER A 1 175 ? -2.706 0.048 -4.516 1.00 97.38 175 SER A C 1
ATOM 1388 O O . SER A 1 175 ? -3.810 0.219 -3.989 1.00 97.38 175 SER A O 1
ATOM 1390 N N . VAL A 1 176 ? -2.451 0.448 -5.764 1.00 96.56 176 VAL A N 1
ATOM 1391 C CA . VAL A 1 176 ? -3.476 1.049 -6.642 1.00 96.56 176 VAL A CA 1
ATOM 1392 C C . VAL A 1 176 ? -4.656 0.094 -6.847 1.00 96.56 176 VAL A C 1
ATOM 1394 O O . VAL A 1 176 ? -5.810 0.526 -6.914 1.00 96.56 176 VAL A O 1
ATOM 1397 N N . SER A 1 177 ? -4.393 -1.215 -6.907 1.00 96.88 177 SER A N 1
ATOM 1398 C CA . SER A 1 177 ? -5.443 -2.218 -7.099 1.00 96.88 177 SER A CA 1
ATOM 1399 C C . SER A 1 177 ? -6.426 -2.257 -5.924 1.00 96.88 177 SER A C 1
ATOM 1401 O O . SER A 1 177 ? -7.634 -2.306 -6.137 1.00 96.88 177 SER A O 1
ATOM 1403 N N . GLN A 1 178 ? -5.951 -2.139 -4.680 1.00 96.88 178 GLN A N 1
ATOM 1404 C CA . GLN A 1 178 ? -6.840 -2.084 -3.517 1.00 96.88 178 GLN A CA 1
ATOM 1405 C C . GLN A 1 178 ? -7.602 -0.758 -3.421 1.00 96.88 178 GLN A C 1
ATOM 1407 O O . GLN A 1 178 ? -8.795 -0.777 -3.113 1.00 96.88 178 GLN A O 1
ATOM 1412 N N . ILE A 1 179 ? -6.971 0.376 -3.759 1.00 95.62 179 ILE A N 1
ATOM 1413 C CA . ILE A 1 179 ? -7.680 1.663 -3.855 1.00 95.62 179 ILE A CA 1
ATOM 1414 C C . ILE A 1 179 ? -8.841 1.552 -4.845 1.00 95.62 179 ILE A C 1
ATOM 1416 O O . ILE A 1 179 ? -9.982 1.861 -4.497 1.00 95.62 179 ILE A O 1
ATOM 1420 N N . THR A 1 180 ? -8.570 1.060 -6.053 1.00 95.50 180 THR A N 1
ATOM 1421 C CA . THR A 1 180 ? -9.579 0.961 -7.117 1.00 95.50 180 THR A CA 1
ATOM 1422 C C . THR A 1 180 ? -10.670 -0.060 -6.813 1.00 95.50 180 THR A C 1
ATOM 1424 O O . THR A 1 180 ? -11.849 0.223 -7.023 1.00 95.50 180 THR A O 1
ATOM 1427 N N . ASN A 1 181 ? -10.329 -1.188 -6.186 1.00 95.75 181 ASN A N 1
ATOM 1428 C CA . ASN A 1 181 ? -11.314 -2.154 -5.691 1.00 95.75 181 ASN A CA 1
ATOM 1429 C C . ASN A 1 181 ? -12.231 -1.576 -4.596 1.00 95.75 181 ASN A C 1
ATOM 1431 O O . ASN A 1 181 ? -13.344 -2.064 -4.417 1.00 95.75 181 ASN A O 1
ATOM 1435 N N . SER A 1 182 ? -11.801 -0.524 -3.889 1.00 92.62 182 SER A N 1
ATOM 1436 C CA . SER A 1 182 ? -12.634 0.195 -2.913 1.00 92.62 182 SER A CA 1
ATOM 1437 C C . SER A 1 182 ? -13.593 1.223 -3.536 1.00 92.62 182 SER A C 1
ATOM 1439 O O . SER A 1 182 ? -14.248 1.961 -2.800 1.00 92.62 182 SER A O 1
ATOM 1441 N N . GLY A 1 183 ? -13.665 1.299 -4.871 1.00 93.12 183 GLY A N 1
ATOM 1442 C CA . GLY A 1 183 ? -14.517 2.238 -5.611 1.00 93.12 183 GLY A CA 1
ATOM 1443 C C . GLY A 1 183 ? -13.905 3.624 -5.829 1.00 93.12 183 GLY A C 1
ATOM 1444 O O . GLY A 1 183 ? -14.603 4.525 -6.282 1.00 93.12 183 GLY A O 1
ATOM 1445 N N . LYS A 1 184 ? -12.618 3.801 -5.511 1.00 92.50 184 LYS A N 1
ATOM 1446 C CA . LYS A 1 184 ? -11.875 5.055 -5.699 1.00 92.50 184 LYS A CA 1
ATOM 1447 C C . LYS A 1 184 ? -11.087 5.047 -7.008 1.00 92.50 184 LYS A C 1
ATOM 1449 O O . LYS A 1 184 ? -10.850 3.997 -7.597 1.00 92.50 184 LYS A O 1
ATOM 1454 N N . TYR A 1 185 ? -10.617 6.210 -7.435 1.00 92.62 185 TYR A N 1
ATOM 1455 C CA . TYR A 1 185 ? -9.778 6.371 -8.622 1.00 92.62 185 TYR A CA 1
ATOM 1456 C C . TYR A 1 185 ? -8.437 6.974 -8.242 1.00 92.62 185 TYR A C 1
ATOM 1458 O O . TYR A 1 185 ? -8.381 7.837 -7.371 1.00 92.62 185 TYR A O 1
ATOM 1466 N N . VAL A 1 186 ? -7.378 6.545 -8.924 1.00 93.94 186 VAL A N 1
ATOM 1467 C CA . VAL A 1 186 ? -6.045 7.145 -8.820 1.00 93.94 186 VAL A CA 1
ATOM 1468 C C . VAL A 1 186 ? -5.752 7.868 -10.130 1.00 93.94 186 VAL A C 1
ATOM 1470 O O . VAL A 1 186 ? -5.846 7.263 -11.198 1.00 93.94 186 VAL A O 1
ATOM 1473 N N . LEU A 1 187 ? -5.420 9.152 -10.052 1.00 93.62 187 LEU A N 1
ATOM 1474 C CA . LEU A 1 187 ? -5.052 9.989 -11.187 1.00 93.62 187 LEU A CA 1
ATOM 1475 C C . LEU A 1 187 ? -3.581 10.378 -11.063 1.00 93.62 187 LEU A C 1
ATOM 1477 O O . LEU A 1 187 ? -3.201 11.022 -10.091 1.00 93.62 187 LEU A O 1
ATOM 1481 N N . PHE A 1 188 ? -2.779 10.003 -12.054 1.00 93.38 188 PHE A N 1
ATOM 1482 C CA . PHE A 1 188 ? -1.381 10.411 -12.163 1.00 93.38 188 PHE A CA 1
ATOM 1483 C C . PHE A 1 188 ? -1.299 11.645 -13.065 1.00 93.38 188 PHE A C 1
ATOM 1485 O O . PHE A 1 188 ? -1.642 11.577 -14.248 1.00 93.38 188 PHE A O 1
ATOM 1492 N N . GLY A 1 189 ? -0.903 12.772 -12.486 1.00 92.12 189 GLY A N 1
ATOM 1493 C CA . GLY A 1 189 ? -0.528 13.990 -13.188 1.00 92.12 189 GLY A CA 1
ATOM 1494 C C . GLY A 1 189 ? 0.979 14.034 -13.470 1.00 92.12 189 GLY A C 1
ATOM 1495 O O . GLY A 1 189 ? 1.716 13.153 -13.031 1.00 92.12 189 GLY A O 1
ATOM 1496 N N . PRO A 1 190 ? 1.453 15.053 -14.207 1.00 91.19 190 PRO A N 1
ATOM 1497 C CA . PRO A 1 190 ? 2.883 15.256 -14.447 1.00 91.19 190 PRO A CA 1
ATOM 1498 C C . PRO A 1 190 ? 3.691 15.443 -13.156 1.00 91.19 190 PRO A C 1
ATOM 1500 O O . PRO A 1 190 ? 4.805 14.941 -13.067 1.00 91.19 190 PRO A O 1
ATOM 1503 N N . ASP A 1 191 ? 3.095 16.121 -12.168 1.00 89.31 191 ASP A N 1
ATOM 1504 C CA . ASP A 1 191 ? 3.773 16.540 -10.936 1.00 89.31 191 ASP A CA 1
ATOM 1505 C C . ASP A 1 191 ? 3.125 15.967 -9.661 1.00 89.31 191 ASP A C 1
ATOM 1507 O O . ASP A 1 191 ? 3.660 16.133 -8.567 1.00 89.31 191 ASP A O 1
ATOM 1511 N N . ASP A 1 192 ? 1.955 15.323 -9.766 1.00 86.94 192 ASP A N 1
ATOM 1512 C CA . ASP A 1 192 ? 1.188 14.867 -8.606 1.00 86.94 192 ASP A CA 1
ATOM 1513 C C . ASP A 1 192 ? 0.403 13.565 -8.837 1.00 86.94 192 ASP A C 1
ATOM 1515 O O . ASP A 1 192 ? 0.177 13.114 -9.959 1.00 86.94 192 ASP A O 1
ATOM 1519 N N . VAL A 1 193 ? -0.024 12.939 -7.736 1.00 89.94 193 VAL A N 1
ATOM 1520 C CA . VAL A 1 193 ? -0.932 11.784 -7.744 1.00 89.94 193 VAL A CA 1
ATOM 1521 C C . VAL A 1 193 ? -2.139 12.085 -6.872 1.00 89.94 193 VAL A C 1
ATOM 1523 O O . VAL A 1 193 ? -2.000 12.378 -5.688 1.00 89.94 193 VAL A O 1
ATOM 1526 N N . LYS A 1 194 ? -3.346 11.988 -7.423 1.00 91.25 194 LYS A N 1
ATOM 1527 C CA . LYS A 1 194 ? -4.595 12.246 -6.692 1.00 91.25 194 LYS A CA 1
ATOM 1528 C C . LYS A 1 194 ? -5.388 10.972 -6.517 1.00 91.25 194 LYS A C 1
ATOM 1530 O O . LYS A 1 194 ? -5.418 10.124 -7.406 1.00 91.25 194 LYS A O 1
ATOM 1535 N N . VAL A 1 195 ? -6.077 10.872 -5.388 1.00 90.50 195 VAL A N 1
ATOM 1536 C CA . VAL A 1 195 ? -7.065 9.823 -5.151 1.00 90.50 195 VAL A CA 1
ATOM 1537 C C . VAL A 1 195 ? -8.432 10.473 -4.987 1.00 90.50 195 VAL A C 1
ATOM 1539 O O . VAL A 1 195 ? -8.601 11.374 -4.172 1.00 90.50 195 VAL A O 1
ATOM 1542 N N . HIS A 1 196 ? -9.405 10.009 -5.764 1.00 87.31 196 HIS A N 1
ATOM 1543 C CA . HIS A 1 196 ? -10.785 10.494 -5.757 1.00 87.31 196 HIS A CA 1
ATOM 1544 C C . HIS A 1 196 ? -11.745 9.374 -5.350 1.00 87.31 196 HIS A C 1
ATOM 1546 O O . HIS A 1 196 ? -11.458 8.202 -5.596 1.00 87.31 196 HIS A O 1
ATOM 1552 N N . GLY A 1 197 ? -12.886 9.721 -4.754 1.00 77.69 197 GLY A N 1
ATOM 1553 C CA . GLY A 1 197 ? -13.930 8.784 -4.331 1.00 77.69 197 GLY A CA 1
ATOM 1554 C C . GLY A 1 197 ? -15.310 9.409 -4.383 1.00 77.69 197 GLY A C 1
ATOM 1555 O O . GLY A 1 197 ? -15.380 10.658 -4.373 1.00 77.69 197 GLY A O 1
#